Protein AF-A0A7C8YU61-F1 (afdb_monomer_lite)

Radius of gyration: 24.34 Å; chains: 1; bounding box: 58×65×72 Å

pLDDT: mean 81.64, std 19.08, range [27.52, 97.62]

Sequence (322 aa):
ATRSFTVGAAEGLLSYKTTHSLISSSSCRFLQPEIDAKLLSLLKERGFLPLSVALISSSDLRAEVGRAVEVFVDLTSSIGAVVISLMFCRTGLVFLLQHPDLSSTMINALRGTDDMNECIPLRYASVLISKGFFCRLLDVGINLEMHLRVVNAVDRLLTSTPQSEEFLWVLWELCSLSRSECGRQAVLALGLFPEAVKILIEALHSAKELEPVSLTCGTPLNLAIFHASAEIFELIVTDPTSSSLSAWIVHATDLHKALHSSSPGSNRKDAPTRLLEWIDAGVVYQKNGAIGLLRYAAVLASGGDAHITSTNTLVSESMDVV

Structure (mmCIF, N/CA/C/O backbone):
data_AF-A0A7C8YU61-F1
#
_entry.id   AF-A0A7C8YU61-F1
#
loop_
_atom_site.group_PDB
_atom_site.id
_atom_site.type_symbol
_atom_site.label_atom_id
_atom_site.label_alt_id
_atom_site.label_comp_id
_atom_site.label_asym_id
_atom_site.label_entity_id
_atom_site.label_seq_id
_atom_site.pdbx_PDB_ins_code
_atom_site.Cartn_x
_atom_site.Cartn_y
_atom_site.Cartn_z
_atom_site.occupancy
_atom_site.B_iso_or_equiv
_atom_site.auth_seq_id
_atom_site.auth_comp_id
_atom_site.auth_asym_id
_atom_site.auth_atom_id
_atom_site.pdbx_PDB_model_num
ATOM 1 N N . ALA A 1 1 ? -12.097 -45.050 -37.850 1.00 34.22 1 ALA A N 1
ATOM 2 C CA . ALA A 1 1 ? -11.517 -43.958 -38.651 1.00 34.22 1 ALA A CA 1
ATOM 3 C C . ALA A 1 1 ? -11.012 -42.885 -37.699 1.00 34.22 1 ALA A C 1
ATOM 5 O O . ALA A 1 1 ? -11.793 -42.223 -37.028 1.00 34.22 1 ALA A O 1
ATOM 6 N N . THR A 1 2 ? -9.696 -42.845 -37.567 1.00 33.50 2 THR A N 1
ATOM 7 C CA . THR A 1 2 ? -8.875 -41.976 -36.726 1.00 33.50 2 THR A CA 1
ATOM 8 C C . THR A 1 2 ? -9.116 -40.514 -37.101 1.00 33.50 2 THR A C 1
ATOM 10 O O . THR A 1 2 ? -8.775 -40.096 -38.204 1.00 33.50 2 THR A O 1
ATOM 13 N N . ARG A 1 3 ? -9.719 -39.729 -36.201 1.00 32.12 3 ARG A N 1
ATOM 14 C CA . ARG A 1 3 ? -9.707 -38.266 -36.313 1.00 32.12 3 ARG A CA 1
ATOM 15 C C . ARG A 1 3 ? -8.419 -37.769 -35.672 1.00 32.12 3 ARG A C 1
ATOM 17 O O . ARG A 1 3 ? -8.298 -37.712 -34.454 1.00 32.12 3 ARG A O 1
ATOM 24 N N . SER A 1 4 ? -7.457 -37.478 -36.535 1.00 32.66 4 SER A N 1
ATOM 25 C CA . SER A 1 4 ? -6.247 -36.718 -36.254 1.00 32.66 4 SER A CA 1
ATOM 26 C C . SER A 1 4 ? -6.590 -35.445 -35.478 1.00 32.66 4 SER A C 1
ATOM 28 O O . SER A 1 4 ? -7.210 -34.533 -36.028 1.00 32.66 4 SER A O 1
ATOM 30 N N . PHE A 1 5 ? -6.178 -35.384 -34.211 1.00 30.73 5 PHE A N 1
ATOM 31 C CA . PHE A 1 5 ? -6.027 -34.124 -33.494 1.00 30.73 5 PHE A CA 1
ATOM 32 C C . PHE A 1 5 ? -4.898 -33.364 -34.186 1.00 30.73 5 PHE A C 1
ATOM 34 O O . PHE A 1 5 ? -3.715 -33.611 -33.968 1.00 30.73 5 PHE A O 1
ATOM 41 N N . THR A 1 6 ? -5.279 -32.486 -35.105 1.00 31.22 6 THR A N 1
ATOM 42 C CA . THR A 1 6 ? -4.397 -31.458 -35.634 1.00 31.22 6 THR A CA 1
ATOM 43 C C . THR A 1 6 ? -3.898 -30.627 -34.460 1.00 31.22 6 THR A C 1
ATOM 45 O O . THR A 1 6 ? -4.694 -29.992 -33.767 1.00 31.22 6 THR A O 1
ATOM 48 N N . VAL A 1 7 ? -2.583 -30.661 -34.250 1.00 37.91 7 VAL A N 1
ATOM 49 C CA . VAL A 1 7 ? -1.803 -29.733 -33.428 1.00 37.91 7 VAL A CA 1
ATOM 50 C C . VAL A 1 7 ? -1.989 -28.328 -34.010 1.00 37.91 7 VAL A C 1
ATOM 52 O O . VAL A 1 7 ? -1.194 -27.842 -34.804 1.00 37.91 7 VAL A O 1
ATOM 55 N N . GLY A 1 8 ? -3.115 -27.702 -33.685 1.00 33.03 8 GLY A N 1
ATOM 56 C CA . GLY A 1 8 ? -3.284 -26.259 -33.733 1.00 33.03 8 GLY A CA 1
ATOM 57 C C . GLY A 1 8 ? -2.928 -25.757 -32.346 1.00 33.03 8 GLY A C 1
ATOM 58 O O . GLY A 1 8 ? -3.589 -26.139 -31.384 1.00 33.03 8 GLY A O 1
ATOM 59 N N . ALA A 1 9 ? -1.841 -24.995 -32.242 1.00 41.62 9 ALA A N 1
ATOM 60 C CA . ALA A 1 9 ? -1.317 -24.457 -30.997 1.00 41.62 9 ALA A CA 1
ATOM 61 C C . ALA A 1 9 ? -2.440 -23.830 -30.158 1.00 41.62 9 ALA A C 1
ATOM 63 O O . ALA A 1 9 ? -2.925 -22.740 -30.456 1.00 41.62 9 ALA A O 1
ATOM 64 N N . ALA A 1 10 ? -2.850 -24.528 -29.098 1.00 43.59 10 ALA A N 1
ATOM 65 C CA . ALA A 1 10 ? -3.501 -23.877 -27.983 1.00 43.59 10 ALA A CA 1
ATOM 66 C C . ALA A 1 10 ? -2.493 -22.842 -27.483 1.00 43.59 10 ALA A C 1
ATOM 68 O O . ALA A 1 10 ? -1.444 -23.224 -26.961 1.00 43.59 10 ALA A O 1
ATOM 69 N N . GLU A 1 11 ? -2.764 -21.552 -27.687 1.00 51.38 11 GLU A N 1
ATOM 70 C CA . GLU A 1 11 ? -2.147 -20.508 -26.874 1.00 51.38 11 GLU A CA 1
ATOM 71 C C . GLU A 1 11 ? -2.295 -20.968 -25.418 1.00 51.38 11 GLU A C 1
ATOM 73 O O . GLU A 1 11 ? -3.402 -21.091 -24.891 1.00 51.38 11 GLU A O 1
ATOM 78 N N . GLY A 1 12 ? -1.178 -21.426 -24.850 1.00 63.97 12 GLY A N 1
ATOM 79 C CA . GLY A 1 12 ? -1.206 -22.407 -23.776 1.00 63.97 12 GLY A CA 1
ATOM 80 C C . GLY A 1 12 ? -1.912 -21.873 -22.538 1.00 63.97 12 GLY A C 1
ATOM 81 O O . GLY A 1 12 ? -1.761 -20.705 -22.173 1.00 63.97 12 GLY A O 1
ATOM 82 N N . LEU A 1 13 ? -2.615 -22.758 -21.832 1.00 69.94 13 LEU A N 1
ATOM 83 C CA . LEU A 1 13 ? -3.220 -22.501 -20.518 1.00 69.94 13 LEU A CA 1
ATOM 84 C C . LEU A 1 13 ? -2.227 -21.874 -19.509 1.00 69.94 13 LEU A C 1
ATOM 86 O O . LEU A 1 13 ? -2.633 -21.218 -18.557 1.00 69.94 13 LEU A O 1
ATOM 90 N N . LEU A 1 14 ? -0.924 -22.054 -19.749 1.00 80.12 14 LEU A N 1
ATOM 91 C CA . LEU A 1 14 ? 0.197 -21.587 -18.932 1.00 80.12 14 LEU A CA 1
ATOM 92 C C . LEU A 1 14 ? 0.962 -20.391 -19.538 1.00 80.12 14 LEU A C 1
ATOM 94 O O . LEU A 1 14 ? 2.055 -20.065 -19.072 1.00 80.12 14 LEU A O 1
ATOM 98 N N . SER A 1 15 ? 0.426 -19.755 -20.584 1.00 85.06 15 SER A N 1
ATOM 99 C CA . SER A 1 15 ? 1.000 -18.536 -21.166 1.00 85.06 15 SER A CA 1
ATOM 100 C C . SER A 1 15 ? 0.814 -17.334 -20.238 1.00 85.06 15 SER A C 1
ATOM 102 O O . SER A 1 15 ? -0.172 -17.268 -19.503 1.00 85.06 15 SER A O 1
ATOM 104 N N . TYR A 1 16 ? 1.719 -16.349 -20.321 1.00 85.94 16 TYR A N 1
ATOM 105 C CA . TYR A 1 16 ? 1.636 -15.106 -19.544 1.00 85.94 16 TYR A CA 1
ATOM 106 C C . TYR A 1 16 ? 0.262 -14.440 -19.659 1.00 85.94 16 TYR A C 1
ATOM 108 O O . TYR A 1 16 ? -0.348 -14.118 -18.646 1.00 85.94 16 TYR A O 1
ATOM 116 N N . LYS A 1 17 ? -0.259 -14.290 -20.883 1.00 85.31 17 LYS A N 1
ATOM 117 C CA . LYS A 1 17 ? -1.543 -13.627 -21.151 1.00 85.31 17 LYS A CA 1
ATOM 118 C C . LYS A 1 17 ? -2.703 -14.307 -20.416 1.00 85.31 17 LYS A C 1
ATOM 120 O O . LYS A 1 17 ? -3.542 -13.620 -19.837 1.00 85.31 17 LYS A O 1
ATOM 125 N N . THR A 1 18 ? -2.718 -15.640 -20.393 1.00 84.19 18 THR A N 1
ATOM 126 C CA . THR A 1 18 ? -3.731 -16.423 -19.674 1.00 84.19 18 THR A CA 1
ATOM 127 C C . THR A 1 18 ? -3.537 -16.306 -18.164 1.00 84.19 18 THR A C 1
ATOM 129 O O . THR A 1 18 ? -4.466 -15.942 -17.444 1.00 84.19 18 THR A O 1
ATOM 132 N N . THR A 1 19 ? -2.325 -16.553 -17.665 1.00 84.44 19 THR A N 1
ATOM 133 C CA . THR A 1 19 ? -2.064 -16.638 -16.222 1.00 84.44 19 THR A CA 1
ATOM 134 C C . THR A 1 19 ? -2.021 -15.280 -15.517 1.00 84.44 19 THR A C 1
ATOM 136 O O . THR A 1 19 ? -2.370 -15.204 -14.345 1.00 84.44 19 THR A O 1
ATOM 139 N N . HIS A 1 20 ? -1.683 -14.195 -16.217 1.00 81.88 20 HIS A N 1
ATOM 140 C CA . HIS A 1 20 ? -1.704 -12.834 -15.672 1.00 81.88 20 HIS A CA 1
ATOM 141 C C . HIS A 1 20 ? -3.114 -12.428 -15.227 1.00 81.88 20 HIS A C 1
ATOM 143 O O . HIS A 1 20 ? -3.296 -11.893 -14.136 1.00 81.88 20 HIS A O 1
ATOM 149 N N . SER A 1 21 ? -4.134 -12.760 -16.028 1.00 79.44 21 SER A N 1
ATOM 150 C CA . SER A 1 21 ? -5.533 -12.501 -15.661 1.00 79.44 21 SER A CA 1
ATOM 151 C C . SER A 1 21 ? -5.949 -13.218 -14.368 1.00 79.44 21 SER A C 1
ATOM 153 O O . SER A 1 21 ? -6.759 -12.687 -13.609 1.00 79.44 21 SER A O 1
ATOM 155 N N . LEU A 1 22 ? -5.336 -14.375 -14.076 1.00 79.25 22 LEU A N 1
ATOM 156 C CA . LEU A 1 22 ? -5.581 -15.150 -12.860 1.00 79.25 22 LEU A CA 1
ATOM 157 C C . LEU A 1 22 ? -4.922 -14.528 -11.621 1.00 79.25 22 LEU A C 1
ATOM 159 O O . LEU A 1 22 ? -5.479 -14.609 -10.527 1.00 79.25 22 LEU A O 1
ATOM 163 N N . ILE A 1 23 ? -3.776 -13.852 -11.774 1.00 76.94 23 ILE A N 1
ATOM 164 C CA . ILE A 1 23 ? -3.158 -13.063 -10.690 1.00 76.94 23 ILE A CA 1
ATOM 165 C C . ILE A 1 23 ? -4.160 -12.001 -10.229 1.00 76.94 23 ILE A C 1
ATOM 167 O O . ILE A 1 23 ? -4.490 -11.911 -9.046 1.00 76.94 23 ILE A O 1
ATOM 171 N N . SER A 1 24 ? -4.738 -11.283 -11.194 1.00 66.94 24 SER A N 1
ATOM 172 C CA . SER A 1 24 ? -5.804 -10.304 -10.985 1.00 66.94 24 SER A CA 1
ATOM 173 C C . SER A 1 24 ? -7.179 -10.919 -10.709 1.00 66.94 24 SER A C 1
ATOM 175 O O . SER A 1 24 ? -8.143 -10.160 -10.644 1.00 66.94 24 SER A O 1
ATOM 177 N N . SER A 1 25 ? -7.313 -12.243 -10.553 1.00 66.44 25 SER A N 1
ATOM 178 C CA . SER A 1 25 ? -8.547 -12.942 -10.149 1.00 66.44 25 SER A CA 1
ATOM 179 C C . SER A 1 25 ? -8.401 -13.707 -8.821 1.00 66.44 25 SER A C 1
ATOM 181 O O . SER A 1 25 ? -9.391 -14.227 -8.314 1.00 66.44 25 SER A O 1
ATOM 183 N N . SER A 1 26 ? -7.197 -13.760 -8.239 1.00 64.69 26 SER A N 1
ATOM 184 C CA . SER A 1 26 ? -6.875 -14.564 -7.053 1.00 64.69 26 SER A CA 1
ATOM 185 C C . SER A 1 26 ? -7.669 -14.157 -5.806 1.00 64.69 26 SER A C 1
ATOM 187 O O . SER A 1 26 ? -7.911 -12.969 -5.569 1.00 64.69 26 SER A O 1
ATOM 189 N N . SER A 1 27 ? -8.031 -15.158 -4.993 1.00 55.09 27 SER A N 1
ATOM 190 C CA . SER A 1 27 ? -8.628 -15.008 -3.659 1.00 55.09 27 SER A CA 1
ATOM 191 C C . SER A 1 27 ? -7.612 -14.586 -2.594 1.00 55.09 27 SER A C 1
ATOM 193 O O . SER A 1 27 ? -8.001 -14.109 -1.534 1.00 55.09 27 SER A O 1
ATOM 195 N N . CYS A 1 28 ? -6.309 -14.716 -2.868 1.00 52.75 28 CYS A N 1
ATOM 196 C CA . CYS A 1 28 ? -5.226 -14.233 -2.005 1.00 52.75 28 CYS A CA 1
ATOM 197 C C . CYS A 1 28 ? -4.929 -12.749 -2.269 1.00 52.75 28 CYS A C 1
ATOM 199 O O . CYS A 1 28 ? -3.772 -12.349 -2.443 1.00 52.75 28 CYS A O 1
ATOM 201 N N . ARG A 1 29 ? -5.982 -11.935 -2.376 1.00 58.12 29 ARG A N 1
ATOM 202 C CA . ARG A 1 29 ? -5.870 -10.485 -2.482 1.00 58.12 29 ARG A CA 1
ATOM 203 C C . ARG A 1 29 ? -6.091 -9.870 -1.118 1.00 58.12 29 ARG A C 1
ATOM 205 O O . ARG A 1 29 ? -7.163 -9.996 -0.542 1.00 58.12 29 ARG A O 1
ATOM 212 N N . PHE A 1 30 ? -5.061 -9.192 -0.630 1.00 56.22 30 PHE A N 1
ATOM 213 C CA . PHE A 1 30 ? -5.220 -8.278 0.493 1.00 56.22 30 PHE A CA 1
ATOM 214 C C . PHE A 1 30 ? -5.810 -6.944 0.035 1.00 56.22 30 PHE A C 1
ATOM 216 O O . PHE A 1 30 ? -6.494 -6.295 0.810 1.00 56.22 30 PHE A O 1
ATOM 223 N N . LEU A 1 31 ? -5.609 -6.562 -1.231 1.00 59.81 31 LEU A N 1
ATOM 224 C CA . LEU A 1 31 ? -6.270 -5.391 -1.797 1.00 59.81 31 LEU A CA 1
ATOM 225 C C . LEU A 1 31 ? -7.739 -5.689 -2.104 1.00 59.81 31 LEU A C 1
ATOM 227 O O . LEU A 1 31 ? -8.049 -6.613 -2.863 1.00 59.81 31 LEU A O 1
ATOM 231 N N . GLN A 1 32 ? -8.630 -4.881 -1.538 1.00 61.34 32 GLN A N 1
ATOM 232 C CA . GLN A 1 32 ? -10.041 -4.894 -1.905 1.00 61.34 32 GLN A CA 1
ATOM 233 C C . GLN A 1 32 ? -10.234 -4.186 -3.258 1.00 61.34 32 GLN A C 1
ATOM 235 O O . GLN A 1 32 ? -9.469 -3.272 -3.585 1.00 61.34 32 GLN A O 1
ATOM 240 N N . PRO A 1 33 ? -11.248 -4.578 -4.058 1.00 66.50 33 PRO A N 1
ATOM 241 C CA . PRO A 1 33 ? -11.734 -3.744 -5.155 1.00 66.50 33 PRO A CA 1
ATOM 242 C C . PRO A 1 33 ? -11.972 -2.315 -4.657 1.00 66.50 33 PRO A C 1
ATOM 244 O O . PRO A 1 33 ? -12.299 -2.130 -3.484 1.00 66.50 33 PRO A O 1
ATOM 247 N N . GLU A 1 34 ? -11.808 -1.319 -5.532 1.00 81.62 34 GLU A N 1
ATOM 248 C CA . GLU A 1 34 ? -12.080 0.076 -5.178 1.00 81.62 34 GLU A CA 1
ATOM 249 C C . GLU A 1 34 ? -13.420 0.196 -4.446 1.00 81.62 34 GLU A C 1
ATOM 251 O O . GLU A 1 34 ? -14.443 -0.324 -4.898 1.00 81.62 34 GLU A O 1
ATOM 256 N N . ILE A 1 35 ? -13.406 0.866 -3.293 1.00 85.31 35 ILE A N 1
ATOM 257 C CA . ILE A 1 35 ? -14.633 1.137 -2.553 1.00 85.31 35 ILE A CA 1
ATOM 258 C C . ILE A 1 35 ? -15.491 2.075 -3.397 1.00 85.31 35 ILE A C 1
ATOM 260 O O . ILE A 1 35 ? -15.007 3.102 -3.880 1.00 85.31 35 ILE A O 1
ATOM 264 N N . ASP A 1 36 ? -16.764 1.707 -3.549 1.00 88.56 36 ASP A N 1
ATOM 265 C CA . ASP A 1 36 ? -17.755 2.469 -4.299 1.00 88.56 36 ASP A CA 1
ATOM 266 C C . ASP A 1 36 ? -17.810 3.930 -3.820 1.00 88.56 36 ASP A C 1
ATOM 268 O O . ASP A 1 36 ? -17.906 4.222 -2.624 1.00 88.56 36 ASP A O 1
ATOM 272 N N . ALA A 1 37 ? -17.769 4.865 -4.770 1.00 89.88 37 ALA A N 1
ATOM 273 C CA . ALA A 1 37 ? -17.726 6.292 -4.470 1.00 89.88 37 ALA A CA 1
ATOM 274 C C . ALA A 1 37 ? -18.964 6.783 -3.695 1.00 89.88 37 ALA A C 1
ATOM 276 O O . ALA A 1 37 ? -18.841 7.702 -2.884 1.00 89.88 37 ALA A O 1
ATOM 277 N N . LYS A 1 38 ? -20.142 6.168 -3.891 1.00 91.94 38 LYS A N 1
ATOM 278 C CA . LYS A 1 38 ? -21.351 6.492 -3.118 1.00 91.94 38 LYS A CA 1
ATOM 279 C C . LYS A 1 38 ? -21.246 5.973 -1.691 1.00 91.94 38 LYS A C 1
ATOM 281 O O . LYS A 1 38 ? -21.752 6.612 -0.776 1.00 91.94 38 LYS A O 1
ATOM 286 N N . LEU A 1 39 ? -20.585 4.837 -1.466 1.00 92.94 39 LEU A N 1
ATOM 287 C CA . LEU A 1 39 ? -20.320 4.374 -0.104 1.00 92.94 39 LEU A CA 1
ATOM 288 C C . LEU A 1 39 ? -19.384 5.345 0.628 1.00 92.94 39 LEU A C 1
ATOM 290 O O . LEU A 1 39 ? -19.675 5.730 1.757 1.00 92.94 39 LEU A O 1
ATOM 294 N N . LEU A 1 40 ? -18.313 5.808 -0.023 1.00 94.38 40 LEU A N 1
ATOM 295 C CA . LEU A 1 40 ? -17.420 6.821 0.553 1.00 94.38 40 LEU A CA 1
ATOM 296 C C . LEU A 1 40 ? -18.148 8.150 0.811 1.00 94.38 40 LEU A C 1
ATOM 298 O O . LEU A 1 40 ? -17.961 8.758 1.868 1.00 94.38 40 LEU A O 1
ATOM 302 N N . SER A 1 41 ? -19.027 8.584 -0.102 1.00 93.38 41 SER A N 1
ATOM 303 C CA . SER A 1 41 ? -19.841 9.786 0.115 1.00 93.38 41 SER A CA 1
ATOM 304 C C . SER A 1 41 ? -20.806 9.611 1.288 1.00 93.38 41 SER A C 1
ATOM 306 O O . SER A 1 41 ? -20.927 10.517 2.105 1.00 93.38 41 SER A O 1
ATOM 308 N N . LEU A 1 42 ? -21.422 8.435 1.445 1.00 95.19 42 LEU A N 1
ATOM 309 C CA . LEU A 1 42 ? -22.270 8.121 2.596 1.00 95.19 42 LEU A CA 1
ATOM 310 C C . LEU A 1 42 ? -21.483 8.135 3.911 1.00 95.19 42 LEU A C 1
ATOM 312 O O . LEU A 1 42 ? -21.959 8.708 4.889 1.00 95.19 42 LEU A O 1
ATOM 316 N N . LEU A 1 43 ? -20.278 7.554 3.948 1.00 94.12 43 LEU A N 1
ATOM 317 C CA . LEU A 1 43 ? -19.414 7.602 5.135 1.00 94.12 43 LEU A CA 1
ATOM 318 C C . LEU A 1 43 ? -19.080 9.048 5.523 1.00 94.12 43 LEU A C 1
ATOM 320 O O . LEU A 1 43 ? -19.089 9.388 6.709 1.00 94.12 43 LEU A O 1
ATOM 324 N N . LYS A 1 44 ? -18.841 9.909 4.529 1.00 94.31 44 LYS A N 1
ATOM 325 C CA . LYS A 1 44 ? -18.621 11.344 4.729 1.00 94.31 44 LYS A CA 1
ATOM 326 C C . LYS A 1 44 ? -19.863 12.051 5.267 1.00 94.31 44 LYS A C 1
ATOM 328 O O . LYS A 1 44 ? -19.795 12.691 6.310 1.00 94.31 44 LYS A O 1
ATOM 333 N N . GLU A 1 45 ? -20.991 11.929 4.571 1.00 94.94 45 GLU A N 1
ATOM 334 C CA . GLU A 1 45 ? -22.253 12.611 4.892 1.00 94.94 45 GLU A CA 1
ATOM 335 C C . GLU A 1 45 ? -22.797 12.215 6.264 1.00 94.94 45 GLU A C 1
ATOM 337 O O . GLU A 1 45 ? -23.349 13.044 6.984 1.00 94.94 45 GLU A O 1
ATOM 342 N N . ARG A 1 46 ? -22.624 10.947 6.648 1.00 95.31 46 ARG A N 1
ATOM 343 C CA . ARG A 1 46 ? -23.050 10.431 7.953 1.00 95.31 46 ARG A CA 1
ATOM 344 C C . ARG A 1 46 ? -22.043 10.695 9.069 1.00 95.31 46 ARG A C 1
ATOM 346 O O . ARG A 1 46 ? -22.300 10.300 10.201 1.00 95.31 46 ARG A O 1
ATOM 353 N N . GLY A 1 47 ? -20.922 11.354 8.775 1.00 94.38 47 GLY A N 1
ATOM 354 C CA . GLY A 1 47 ? -19.917 11.701 9.773 1.00 94.38 47 GLY A CA 1
ATOM 355 C C . GLY A 1 47 ? -19.259 10.476 10.408 1.00 94.38 47 GLY A C 1
ATOM 356 O O . GLY A 1 47 ? -19.002 10.483 11.608 1.00 94.38 47 GLY A O 1
ATOM 357 N N . PHE A 1 48 ? -18.975 9.426 9.627 1.00 95.44 48 PHE A N 1
ATOM 358 C CA . PHE A 1 48 ? -18.390 8.186 10.149 1.00 95.44 48 PHE A CA 1
ATOM 359 C C . PHE A 1 48 ? -17.087 8.433 10.924 1.00 95.44 48 PHE A C 1
ATOM 361 O O . PHE A 1 48 ? -16.946 7.943 12.042 1.00 95.44 48 PHE A O 1
ATOM 368 N N . LEU A 1 49 ? -16.155 9.215 10.362 1.00 95.00 49 LEU A N 1
ATOM 369 C CA . LEU A 1 49 ? -14.873 9.527 11.007 1.00 95.00 49 LEU A CA 1
ATOM 370 C C . LEU A 1 49 ? -15.049 10.281 12.342 1.00 95.00 49 LEU A C 1
ATOM 372 O O . LEU A 1 49 ? -14.568 9.771 13.354 1.00 95.00 49 LEU A O 1
ATOM 376 N N . PRO A 1 50 ? -15.750 11.436 12.408 1.00 95.69 50 PRO A N 1
ATOM 377 C CA . PRO A 1 50 ? -15.934 12.142 13.677 1.00 95.69 50 PRO A CA 1
ATOM 378 C C . PRO A 1 50 ? -16.749 11.342 14.704 1.00 95.69 50 PRO A C 1
ATOM 380 O O . PRO A 1 50 ? -16.431 11.388 15.890 1.00 95.69 50 PRO A O 1
ATOM 383 N N . LEU A 1 51 ? -17.751 10.562 14.277 1.00 95.62 51 LEU A N 1
ATOM 384 C CA . LEU A 1 51 ? -18.505 9.689 15.182 1.00 95.62 51 LEU A CA 1
ATOM 385 C C . LEU A 1 51 ? -17.615 8.586 15.768 1.00 95.62 51 LEU A C 1
ATOM 387 O O . LEU A 1 51 ? -17.642 8.342 16.971 1.00 95.62 51 LEU A O 1
ATOM 391 N N . SER A 1 52 ? -16.798 7.951 14.930 1.00 95.50 52 SER A N 1
ATOM 392 C CA . SER A 1 52 ? -15.852 6.917 15.355 1.00 95.50 52 SER A CA 1
ATOM 393 C C . SER A 1 52 ? -14.844 7.458 16.365 1.00 95.50 52 SER A C 1
ATOM 395 O O . SER A 1 52 ? -14.615 6.832 17.396 1.00 95.50 52 SER A O 1
ATOM 397 N N . VAL A 1 53 ? -14.297 8.650 16.108 1.00 95.19 53 VAL A N 1
ATOM 398 C CA . VAL A 1 53 ? -13.410 9.357 17.041 1.00 95.19 53 VAL A CA 1
ATOM 399 C C . VAL A 1 53 ? -14.099 9.578 18.384 1.00 95.19 53 VAL A C 1
ATOM 401 O O . VAL A 1 53 ? -13.522 9.244 19.417 1.00 95.19 53 VAL A O 1
ATOM 404 N N . ALA A 1 54 ? -15.324 10.112 18.382 1.00 94.19 54 ALA A N 1
ATOM 405 C CA . ALA A 1 54 ? -16.069 10.399 19.605 1.00 94.19 54 ALA A CA 1
ATOM 406 C C . ALA A 1 54 ? -16.337 9.129 20.428 1.00 94.19 54 ALA A C 1
ATOM 408 O O . ALA A 1 54 ? -16.158 9.133 21.644 1.00 94.19 54 ALA A O 1
ATOM 409 N N . LEU A 1 55 ? -16.704 8.033 19.759 1.00 92.50 55 LEU A N 1
ATOM 410 C CA . LEU A 1 55 ? -16.940 6.737 20.394 1.00 92.50 55 LEU A CA 1
ATOM 411 C C . LEU A 1 55 ? -15.655 6.160 20.988 1.00 92.50 55 LEU A C 1
ATOM 413 O O . LEU A 1 55 ? -15.629 5.825 22.167 1.00 92.50 55 LEU A O 1
ATOM 417 N N . ILE A 1 56 ? -14.574 6.094 20.203 1.00 92.12 56 ILE A N 1
ATOM 418 C CA . ILE A 1 56 ? -13.286 5.556 20.661 1.00 92.12 56 ILE A CA 1
ATOM 419 C C . ILE A 1 56 ? -12.738 6.376 21.833 1.00 92.12 56 ILE A C 1
ATOM 421 O O . ILE A 1 56 ? -12.178 5.805 22.769 1.00 92.12 56 ILE A O 1
ATOM 425 N N . SER A 1 57 ? -12.899 7.699 21.796 1.00 90.81 57 SER A N 1
ATOM 426 C CA . SER A 1 57 ? -12.341 8.626 22.791 1.00 90.81 57 SER A CA 1
ATOM 427 C C . SER A 1 57 ? -13.189 8.755 24.060 1.00 90.81 57 SER A C 1
ATOM 429 O O . SER A 1 57 ? -12.761 9.418 25.002 1.00 90.81 57 SER A O 1
ATOM 431 N N . SER A 1 58 ? -14.379 8.151 24.109 1.00 89.06 58 SER A N 1
ATOM 432 C CA . SER A 1 58 ? -15.270 8.249 25.266 1.00 89.06 58 SER A CA 1
ATOM 433 C C . SER A 1 58 ? -14.677 7.535 26.485 1.00 89.06 58 SER A C 1
ATOM 435 O O . SER A 1 58 ? -14.505 6.316 26.485 1.00 89.06 58 SER A O 1
ATOM 437 N N . SER A 1 59 ? -14.380 8.294 27.542 1.00 84.06 59 SER A N 1
ATOM 438 C CA . SER A 1 59 ? -13.932 7.750 28.830 1.00 84.06 59 SER A CA 1
ATOM 439 C C . SER A 1 59 ? -15.027 6.960 29.537 1.00 84.06 59 SER A C 1
ATOM 441 O O . SER A 1 59 ? -14.733 5.945 30.160 1.00 84.06 59 SER A O 1
ATOM 443 N N . ASP A 1 60 ? -16.278 7.401 29.403 1.00 82.62 60 ASP A N 1
ATOM 444 C CA . ASP A 1 60 ? -17.421 6.798 30.089 1.00 82.62 60 ASP A CA 1
ATOM 445 C C . ASP A 1 60 ? -17.665 5.381 29.565 1.00 82.62 60 ASP A C 1
ATOM 447 O O . ASP A 1 60 ? -17.728 4.437 30.345 1.00 82.62 60 ASP A O 1
ATOM 451 N N . LEU A 1 61 ? -17.658 5.201 28.237 1.00 77.31 61 LEU A N 1
ATOM 452 C CA . LEU A 1 61 ? -17.798 3.881 27.609 1.00 77.31 61 LEU A CA 1
ATOM 453 C C . LEU A 1 61 ? -16.638 2.931 27.942 1.00 77.31 61 LEU A C 1
ATOM 455 O O . LEU A 1 61 ? -16.837 1.720 28.003 1.00 77.31 61 LEU A O 1
ATOM 459 N N . ARG A 1 62 ? -15.433 3.467 28.179 1.00 75.75 62 ARG A N 1
ATOM 460 C CA . ARG A 1 62 ? -14.262 2.682 28.605 1.00 75.75 62 ARG A CA 1
ATOM 461 C C . ARG A 1 62 ? -14.325 2.262 30.080 1.00 75.75 62 ARG A C 1
ATOM 463 O O . ARG A 1 62 ? -13.640 1.311 30.446 1.00 75.75 62 ARG A O 1
ATOM 470 N N . ALA A 1 63 ? -15.089 2.972 30.912 1.00 78.62 63 ALA A N 1
ATOM 471 C CA . ALA A 1 63 ? -15.204 2.732 32.353 1.00 78.62 63 ALA A CA 1
ATOM 472 C C . ALA A 1 63 ? -16.373 1.806 32.736 1.00 78.62 63 ALA A C 1
ATOM 474 O O . ALA A 1 63 ? -16.471 1.383 33.889 1.00 78.62 63 ALA A O 1
ATOM 475 N N . GLU A 1 64 ? -17.253 1.498 31.783 1.00 81.12 64 GLU A N 1
ATOM 476 C CA . GLU A 1 64 ? -18.368 0.572 31.968 1.00 81.12 64 GLU A CA 1
ATOM 477 C C . GLU A 1 64 ? -17.904 -0.849 32.332 1.00 81.12 64 GLU A C 1
ATOM 479 O O . GLU A 1 64 ? -16.744 -1.219 32.151 1.00 81.12 64 GLU A O 1
ATOM 484 N N . VAL A 1 65 ? -18.817 -1.674 32.860 1.00 82.00 65 VAL A N 1
ATOM 485 C CA . VAL A 1 65 ? -18.529 -3.063 33.268 1.00 82.00 65 VAL A CA 1
ATOM 486 C C . VAL A 1 65 ? -19.613 -4.016 32.754 1.00 82.00 65 VAL A C 1
ATOM 488 O O . VAL A 1 65 ? -20.780 -3.659 32.601 1.00 82.00 65 VAL A O 1
ATOM 491 N N . GLY A 1 66 ? -19.239 -5.270 32.489 1.00 84.50 66 GLY A N 1
ATOM 492 C CA . GLY A 1 66 ? -20.162 -6.308 32.027 1.00 84.50 66 GLY A CA 1
ATOM 493 C C . GLY A 1 66 ? -20.518 -6.145 30.549 1.00 84.50 66 GLY A C 1
ATOM 494 O O . GLY A 1 66 ? -19.655 -5.842 29.730 1.00 84.50 66 GLY A O 1
ATOM 495 N N . ARG A 1 67 ? -21.794 -6.335 30.192 1.00 83.94 67 ARG A N 1
ATOM 496 C CA . ARG A 1 67 ? -22.241 -6.359 28.783 1.00 83.94 67 ARG A CA 1
ATOM 497 C C . ARG A 1 67 ? -21.981 -5.065 28.008 1.00 83.94 67 ARG A C 1
ATOM 499 O O . ARG A 1 67 ? -21.864 -5.105 26.790 1.00 83.94 67 ARG A O 1
ATOM 506 N N . ALA A 1 68 ? -21.904 -3.923 28.686 1.00 84.44 68 ALA A N 1
ATOM 507 C CA . ALA A 1 68 ? -21.609 -2.649 28.035 1.00 84.44 68 ALA A CA 1
ATOM 508 C C . ALA A 1 68 ? -20.180 -2.608 27.459 1.00 84.44 68 ALA A C 1
ATOM 510 O O . ALA A 1 68 ? -19.979 -2.079 26.367 1.00 84.44 68 ALA A O 1
ATOM 511 N N . VAL A 1 69 ? -19.212 -3.245 28.131 1.00 86.69 69 VAL A N 1
ATOM 512 C CA . VAL A 1 69 ? -17.825 -3.357 27.646 1.00 86.69 69 VAL A CA 1
ATOM 513 C C . VAL A 1 69 ? -17.743 -4.252 26.420 1.00 86.69 69 VAL A C 1
ATOM 515 O O . VAL A 1 69 ? -17.052 -3.907 25.470 1.00 86.69 69 VAL A O 1
ATOM 518 N N . GLU A 1 70 ? -18.467 -5.373 26.411 1.00 86.25 70 GLU A N 1
ATOM 519 C CA . GLU A 1 70 ? -18.510 -6.286 25.259 1.00 86.25 70 GLU A CA 1
ATOM 520 C C . GLU A 1 70 ? -19.012 -5.555 24.006 1.00 86.25 70 GLU A C 1
ATOM 522 O O . GLU A 1 70 ? -18.342 -5.558 22.977 1.00 86.25 70 GLU A O 1
ATOM 527 N N . VAL A 1 71 ? -20.123 -4.816 24.125 1.00 88.06 71 VAL A N 1
ATOM 528 C CA . VAL A 1 71 ? -20.670 -4.002 23.025 1.00 88.06 71 VAL A CA 1
ATOM 529 C C . VAL A 1 71 ? -19.684 -2.919 22.576 1.00 88.06 71 VAL A C 1
ATOM 531 O O . VAL A 1 71 ? -19.552 -2.661 21.380 1.00 88.06 71 VAL A O 1
ATOM 534 N N . PHE A 1 72 ? -18.973 -2.282 23.510 1.00 88.12 72 PHE A N 1
ATOM 535 C CA . PHE A 1 72 ? -17.955 -1.284 23.182 1.00 88.12 72 PHE A CA 1
ATOM 536 C C . PHE A 1 72 ? -16.756 -1.893 22.436 1.00 88.12 72 PHE A C 1
ATOM 538 O O . PHE A 1 72 ? -16.272 -1.318 21.457 1.00 88.12 72 PHE A O 1
ATOM 545 N N . VAL A 1 73 ? -16.293 -3.073 22.850 1.00 88.25 73 VAL A N 1
ATOM 546 C CA . VAL A 1 73 ? -15.219 -3.813 22.172 1.00 88.25 73 VAL A CA 1
ATOM 547 C C . VAL A 1 73 ? -15.655 -4.234 20.765 1.00 88.25 73 VAL A C 1
ATOM 549 O O . VAL A 1 73 ? -14.904 -4.032 19.813 1.00 88.25 73 VAL A O 1
ATOM 552 N N . ASP A 1 74 ? -16.883 -4.721 20.595 1.00 89.38 74 ASP A N 1
ATOM 553 C CA . ASP A 1 74 ? -17.426 -5.078 19.278 1.00 89.38 74 ASP A CA 1
ATOM 554 C C . ASP A 1 74 ? -17.539 -3.859 18.352 1.00 89.38 74 ASP A C 1
ATOM 556 O O . ASP A 1 74 ? -17.178 -3.914 17.170 1.00 89.38 74 ASP A O 1
ATOM 560 N N . LEU A 1 75 ? -17.999 -2.728 18.891 1.00 91.06 75 LEU A N 1
ATOM 561 C CA . LEU A 1 75 ? -18.115 -1.467 18.163 1.00 91.06 75 LEU A CA 1
ATOM 562 C C . LEU A 1 75 ? -16.746 -0.952 17.714 1.00 91.06 75 LEU A C 1
ATOM 564 O O . LEU A 1 75 ? -16.562 -0.599 16.550 1.00 91.06 75 LEU A O 1
ATOM 568 N N . THR A 1 76 ? -15.774 -0.926 18.621 1.00 90.94 76 THR A N 1
ATOM 569 C CA . THR A 1 76 ? -14.413 -0.463 18.326 1.00 90.94 76 THR A CA 1
ATOM 570 C C . THR A 1 76 ? -13.684 -1.401 17.364 1.00 90.94 76 THR A C 1
ATOM 572 O O . THR A 1 76 ? -13.020 -0.920 16.446 1.00 90.94 76 THR A O 1
ATOM 575 N N . SER A 1 77 ? -13.878 -2.717 17.488 1.00 91.31 77 SER A N 1
ATOM 576 C CA . SER A 1 77 ? -13.399 -3.713 16.521 1.00 91.31 77 SER A CA 1
ATOM 577 C C . SER A 1 77 ? -14.007 -3.489 15.132 1.00 91.31 77 SER A C 1
ATOM 579 O O . SER A 1 77 ? -13.289 -3.478 14.132 1.00 91.31 77 SER A O 1
ATOM 581 N N . SER A 1 78 ? -15.311 -3.200 15.061 1.00 93.44 78 SER A N 1
ATOM 582 C CA . SER A 1 78 ? -16.008 -2.883 13.806 1.00 93.44 78 SER A CA 1
ATOM 583 C C . SER A 1 78 ? -15.489 -1.595 13.163 1.00 93.44 78 SER A C 1
ATOM 585 O O . SER A 1 78 ? -15.258 -1.555 11.955 1.00 93.44 78 SER A O 1
ATOM 587 N N . ILE A 1 79 ? -15.248 -0.548 13.960 1.00 94.75 79 ILE A N 1
ATOM 588 C CA . ILE A 1 79 ? -14.611 0.687 13.482 1.00 94.75 79 ILE A CA 1
ATOM 589 C C . ILE A 1 79 ? -13.213 0.374 12.937 1.00 94.75 79 ILE A C 1
ATOM 591 O O . ILE A 1 79 ? -12.890 0.773 11.817 1.00 94.75 79 ILE A O 1
ATOM 595 N N . GLY A 1 80 ? -12.408 -0.386 13.685 1.00 94.00 80 GLY A N 1
ATOM 596 C CA . GLY A 1 80 ? -11.086 -0.834 13.253 1.00 94.00 80 GLY A CA 1
ATOM 597 C C . GLY A 1 80 ? -11.134 -1.594 11.926 1.00 94.00 80 GLY A C 1
ATOM 598 O O . GLY A 1 80 ? -10.349 -1.303 11.027 1.00 94.00 80 GLY A O 1
ATOM 599 N N . ALA A 1 81 ? -12.105 -2.494 11.751 1.00 93.69 81 ALA A N 1
ATOM 600 C CA . ALA A 1 81 ? -12.318 -3.245 10.516 1.00 93.69 81 ALA A CA 1
ATOM 601 C C . ALA A 1 81 ? -12.591 -2.333 9.308 1.00 93.69 81 ALA A C 1
ATOM 603 O O . ALA A 1 81 ? -12.039 -2.547 8.225 1.00 93.69 81 ALA A O 1
ATOM 604 N N . VAL A 1 82 ? -13.424 -1.302 9.488 1.00 94.06 82 VAL A N 1
ATOM 605 C CA . VAL A 1 82 ? -13.733 -0.325 8.434 1.00 94.06 82 VAL A CA 1
ATOM 606 C C . VAL A 1 82 ? -12.493 0.496 8.085 1.00 94.06 82 VAL A C 1
ATOM 608 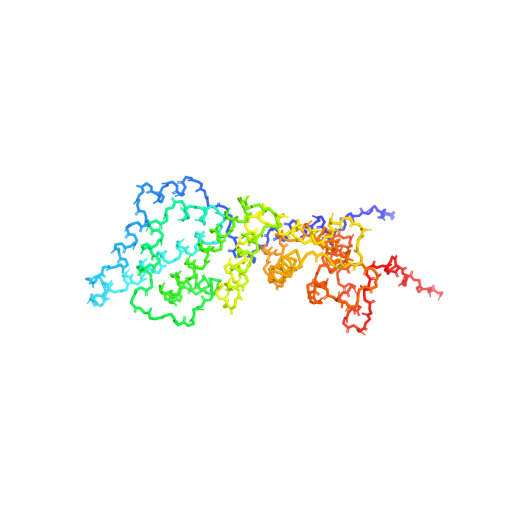O O . VAL A 1 82 ? -12.172 0.629 6.906 1.00 94.06 82 VAL A O 1
ATOM 611 N N . VAL A 1 83 ? -11.755 0.992 9.083 1.00 95.50 83 VAL A N 1
ATOM 612 C CA . VAL A 1 83 ? -10.510 1.748 8.855 1.00 95.50 83 VAL A CA 1
ATOM 613 C C . VAL A 1 83 ? -9.467 0.888 8.135 1.00 95.50 83 VAL A C 1
ATOM 615 O O . VAL A 1 83 ? -8.867 1.341 7.163 1.00 95.50 83 VAL A O 1
ATOM 618 N N . ILE A 1 84 ? -9.299 -0.372 8.541 1.00 94.38 84 ILE A N 1
ATOM 619 C CA . ILE A 1 84 ? -8.426 -1.330 7.852 1.00 94.38 84 ILE A CA 1
ATOM 620 C C . ILE A 1 84 ? -8.861 -1.540 6.398 1.00 94.38 84 ILE A C 1
ATOM 622 O O . ILE A 1 84 ? -8.021 -1.533 5.502 1.00 94.38 84 ILE A O 1
ATOM 626 N N . SER A 1 85 ? -10.163 -1.676 6.145 1.00 92.62 85 SER A N 1
ATOM 627 C CA . SER A 1 85 ? -10.695 -1.848 4.786 1.00 92.62 85 SER A CA 1
ATOM 628 C C . SER A 1 85 ? -10.397 -0.636 3.895 1.00 92.62 85 SER A C 1
ATOM 630 O O . SER A 1 85 ? -10.000 -0.804 2.743 1.00 92.62 85 SER A O 1
ATOM 632 N N . LEU A 1 86 ? -10.495 0.586 4.437 1.00 94.75 86 LEU A N 1
ATOM 633 C CA . LEU A 1 86 ? -10.114 1.809 3.720 1.00 94.75 86 LEU A CA 1
ATOM 634 C C . LEU A 1 86 ? -8.626 1.809 3.330 1.00 94.75 86 LEU A C 1
ATOM 636 O O . LEU A 1 86 ? -8.289 2.270 2.242 1.00 94.75 86 LEU A O 1
ATOM 640 N N . MET A 1 87 ? -7.741 1.263 4.172 1.00 94.94 87 MET A N 1
ATOM 641 C CA . MET A 1 87 ? -6.300 1.198 3.889 1.00 94.94 87 MET A CA 1
ATOM 642 C C . MET A 1 87 ? -5.917 0.188 2.796 1.00 94.94 87 MET A C 1
ATOM 644 O O . MET A 1 87 ? -4.851 0.313 2.197 1.00 94.94 87 MET A O 1
ATOM 648 N N . PHE A 1 88 ? -6.774 -0.792 2.497 1.00 91.62 88 PHE A N 1
ATOM 649 C CA . PHE A 1 88 ? -6.516 -1.818 1.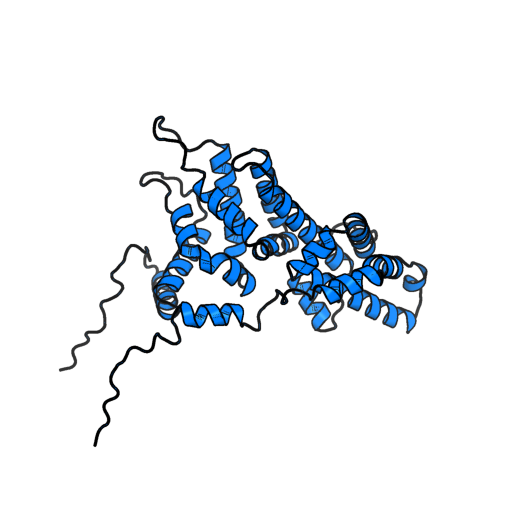478 1.00 91.62 88 PHE A CA 1
ATOM 650 C C . PHE A 1 88 ? -6.903 -1.419 0.052 1.00 91.62 88 PHE A C 1
ATOM 652 O O . PHE A 1 88 ? -6.871 -2.262 -0.845 1.00 91.62 88 PHE A O 1
ATOM 659 N N . CYS A 1 89 ? -7.289 -0.170 -0.200 1.00 91.25 89 CYS A N 1
ATOM 660 C CA . CYS A 1 89 ? -7.628 0.270 -1.549 1.00 91.25 89 CYS A CA 1
ATOM 661 C C . CYS A 1 89 ? -7.244 1.731 -1.794 1.00 91.25 89 CYS A C 1
ATOM 663 O O . CYS A 1 89 ? -7.187 2.551 -0.876 1.00 91.25 89 CYS A O 1
ATOM 665 N N . ARG A 1 90 ? -7.015 2.070 -3.069 1.00 92.56 90 ARG A N 1
ATOM 666 C CA . ARG A 1 90 ? -6.658 3.431 -3.492 1.00 92.56 90 ARG A CA 1
ATOM 667 C C . ARG A 1 90 ? -7.723 4.444 -3.067 1.00 92.56 90 ARG A C 1
ATOM 669 O O . ARG A 1 90 ? -7.390 5.473 -2.491 1.00 92.56 90 ARG A O 1
ATOM 676 N N . THR A 1 91 ? -8.998 4.159 -3.339 1.00 93.94 91 THR A N 1
ATOM 677 C CA . THR A 1 91 ? -10.099 5.100 -3.079 1.00 93.94 91 THR A CA 1
ATOM 678 C C . THR A 1 91 ? -10.311 5.358 -1.588 1.00 93.94 91 THR A C 1
ATOM 680 O O . THR A 1 91 ? -10.561 6.500 -1.208 1.00 93.94 91 THR A O 1
ATOM 683 N N . GLY A 1 92 ? -10.143 4.345 -0.734 1.00 95.19 92 GLY A N 1
ATOM 684 C CA . GLY A 1 92 ? -10.205 4.496 0.720 1.00 95.19 92 GLY A CA 1
ATOM 685 C C . GLY A 1 92 ? -9.044 5.319 1.285 1.00 95.19 92 GLY A C 1
ATOM 686 O O . GLY A 1 92 ? -9.270 6.226 2.085 1.00 95.19 92 GLY A O 1
ATOM 687 N N . LEU A 1 93 ? -7.817 5.080 0.813 1.00 95.19 93 LEU A N 1
ATOM 688 C CA . LEU A 1 93 ? -6.648 5.883 1.184 1.00 95.19 93 LEU A CA 1
ATOM 689 C C . LEU A 1 93 ? -6.781 7.347 0.741 1.00 95.19 93 LEU A C 1
ATOM 691 O O . LEU A 1 93 ? -6.519 8.254 1.528 1.00 95.19 93 LEU A O 1
ATOM 695 N N . VAL A 1 94 ? -7.245 7.586 -0.490 1.00 94.75 94 VAL A N 1
ATOM 696 C CA . VAL A 1 94 ? -7.513 8.941 -1.001 1.00 94.75 94 VAL A CA 1
ATOM 697 C C . VAL A 1 94 ? -8.610 9.627 -0.184 1.00 94.75 94 VAL A C 1
ATOM 699 O O . VAL A 1 94 ? -8.464 10.795 0.167 1.00 94.75 94 VAL A O 1
ATOM 702 N N . PHE A 1 95 ? -9.682 8.913 0.170 1.00 95.44 95 PHE A N 1
ATOM 703 C CA . PHE A 1 95 ? -10.744 9.436 1.033 1.00 95.44 95 PHE A CA 1
ATOM 704 C C . PHE A 1 95 ? -10.208 9.901 2.395 1.00 95.44 95 PHE A C 1
ATOM 706 O O . PHE A 1 95 ? -10.548 10.991 2.852 1.00 95.44 95 PHE A O 1
ATOM 713 N N . LEU A 1 96 ? -9.344 9.103 3.028 1.00 95.44 96 LEU A N 1
ATOM 714 C CA . LEU A 1 96 ? -8.720 9.463 4.301 1.00 95.44 96 LEU A CA 1
ATOM 715 C C . LEU A 1 96 ? -7.767 10.663 4.154 1.00 95.44 96 LEU A C 1
ATOM 717 O O . LEU A 1 96 ? -7.767 11.551 5.010 1.00 95.44 96 LEU A O 1
ATOM 721 N N . LEU A 1 97 ? -6.994 10.732 3.064 1.00 93.06 97 LEU A N 1
ATOM 722 C CA . LEU A 1 97 ? -6.069 11.840 2.801 1.00 93.06 97 LEU A CA 1
ATOM 723 C C . LEU A 1 97 ? -6.795 13.172 2.546 1.00 93.06 97 LEU A C 1
ATOM 725 O O . LEU A 1 97 ? -6.315 14.220 2.965 1.00 93.06 97 LEU A O 1
ATOM 729 N N . GLN A 1 98 ? -7.976 13.144 1.922 1.00 93.75 98 GLN A N 1
ATOM 730 C CA . GLN A 1 98 ? -8.808 14.336 1.687 1.00 93.75 98 GLN A CA 1
ATOM 731 C C . GLN A 1 98 ? -9.354 14.975 2.976 1.00 93.75 98 GLN A C 1
ATOM 733 O O . GLN A 1 98 ? -9.896 16.082 2.940 1.00 93.75 98 GLN A O 1
ATOM 738 N N . HIS A 1 99 ? -9.223 14.293 4.114 1.00 92.94 99 HIS A N 1
ATOM 739 C CA . HIS A 1 99 ? -9.709 14.735 5.415 1.00 92.94 99 HIS A CA 1
ATOM 740 C C . HIS A 1 99 ? -8.590 14.702 6.473 1.00 92.94 99 HIS A C 1
ATOM 742 O O . HIS A 1 99 ? -8.708 13.967 7.456 1.00 92.94 99 HIS A O 1
ATOM 748 N N . PRO A 1 100 ? -7.510 15.493 6.311 1.00 93.12 100 PRO A N 1
ATOM 749 C CA . PRO A 1 100 ? -6.303 15.379 7.133 1.00 93.12 100 PRO A CA 1
ATOM 750 C C . PRO A 1 100 ? -6.564 15.621 8.626 1.00 93.12 100 PRO A C 1
ATOM 752 O O . PRO A 1 100 ? -6.075 14.856 9.455 1.00 93.12 100 PRO A O 1
ATOM 755 N N . ASP A 1 101 ? -7.402 16.602 8.978 1.00 94.81 101 ASP A N 1
ATOM 756 C CA . ASP A 1 101 ? -7.732 16.910 10.377 1.00 94.81 101 ASP A CA 1
ATOM 757 C C . ASP A 1 101 ? -8.480 15.752 11.056 1.00 94.81 101 ASP A C 1
ATOM 759 O O . ASP A 1 101 ? -8.161 15.345 12.178 1.00 94.81 101 ASP A O 1
ATOM 763 N N . LEU A 1 102 ? -9.457 15.168 10.353 1.00 94.44 102 LEU A N 1
ATOM 764 C CA . LEU A 1 102 ? -10.234 14.034 10.858 1.00 94.44 102 LEU A CA 1
ATOM 765 C C . LEU A 1 102 ? -9.372 12.777 10.952 1.00 94.44 102 LEU A C 1
ATOM 767 O O . LEU A 1 102 ? -9.456 12.054 11.941 1.00 94.44 102 LEU A O 1
ATOM 771 N N . SER A 1 103 ? -8.524 12.536 9.955 1.00 95.31 103 SER A N 1
ATOM 772 C CA . SER A 1 103 ? -7.598 11.407 9.936 1.00 95.31 103 SER A CA 1
ATOM 773 C C . SER A 1 103 ? -6.552 11.510 11.048 1.00 95.31 103 SER A C 1
ATOM 775 O O . SER A 1 103 ? -6.303 10.522 11.734 1.00 95.31 103 SER A O 1
ATOM 777 N N . SER A 1 104 ? -6.005 12.701 11.307 1.00 95.38 104 SER A N 1
ATOM 778 C CA . SER A 1 104 ? -5.101 12.944 12.439 1.00 95.38 104 SER A CA 1
ATOM 779 C C . SER A 1 104 ? -5.800 12.708 13.779 1.00 95.38 104 SER A C 1
ATOM 781 O O . SER A 1 104 ? -5.278 12.004 14.645 1.00 95.38 104 SER A O 1
ATOM 783 N N . THR A 1 105 ? -7.027 13.211 13.930 1.00 95.56 105 THR A N 1
ATOM 784 C CA . THR A 1 105 ? -7.815 12.993 15.149 1.00 95.56 105 THR A CA 1
ATOM 785 C C . THR A 1 105 ? -8.146 11.508 15.346 1.00 95.56 105 THR A C 1
ATOM 787 O O . THR A 1 105 ? -8.061 11.003 16.463 1.00 95.56 105 THR A O 1
ATOM 790 N N . MET A 1 106 ? -8.454 10.782 14.266 1.00 95.81 106 MET A N 1
ATOM 791 C CA . MET A 1 106 ? -8.656 9.331 14.281 1.00 95.81 106 MET A CA 1
ATOM 792 C C . MET A 1 106 ? -7.395 8.580 14.708 1.00 95.81 106 MET A C 1
ATOM 794 O O . MET A 1 106 ? -7.484 7.710 15.571 1.00 95.81 106 MET A O 1
ATOM 798 N N . ILE A 1 107 ? -6.225 8.922 14.159 1.00 95.38 107 ILE A N 1
ATOM 799 C CA . ILE A 1 107 ? -4.946 8.326 14.571 1.00 95.38 107 ILE A CA 1
ATOM 800 C C . ILE A 1 107 ? -4.742 8.517 16.076 1.00 95.38 107 ILE A C 1
ATOM 802 O O . ILE A 1 107 ? -4.481 7.545 16.782 1.00 95.38 107 ILE A O 1
ATOM 806 N N . ASN A 1 108 ? -4.926 9.738 16.582 1.00 93.69 108 ASN A N 1
ATOM 807 C CA . ASN A 1 108 ? -4.755 10.036 18.004 1.00 93.69 108 ASN A CA 1
ATOM 808 C C . ASN A 1 108 ? -5.755 9.265 18.881 1.00 93.69 108 ASN A C 1
ATOM 810 O O . ASN A 1 108 ? -5.368 8.693 19.899 1.00 93.69 108 ASN A O 1
ATOM 814 N N . ALA A 1 109 ? -7.024 9.183 18.468 1.00 93.88 109 ALA A N 1
ATOM 815 C CA . ALA A 1 109 ? -8.048 8.427 19.187 1.00 93.88 109 ALA A CA 1
ATOM 816 C C . ALA A 1 109 ? -7.721 6.924 19.255 1.00 93.88 109 ALA A C 1
ATOM 818 O O . ALA A 1 109 ? -7.873 6.304 20.309 1.00 93.88 109 ALA A O 1
ATOM 819 N N . LEU A 1 110 ? -7.248 6.350 18.143 1.00 92.56 110 LEU A N 1
ATOM 820 C CA . LEU A 1 110 ? -6.868 4.940 18.032 1.00 92.56 110 LEU A CA 1
ATOM 821 C C . LEU A 1 110 ? -5.610 4.606 18.841 1.00 92.56 110 LEU A C 1
ATOM 823 O O . LEU A 1 110 ? -5.556 3.547 19.465 1.00 92.56 110 LEU A O 1
ATOM 827 N N . ARG A 1 111 ? -4.611 5.498 18.846 1.00 89.62 111 ARG A N 1
ATOM 828 C CA . ARG A 1 111 ? -3.370 5.316 19.612 1.00 89.62 111 ARG A CA 1
ATOM 829 C C . ARG A 1 111 ? -3.571 5.483 21.116 1.00 89.62 111 ARG A C 1
ATOM 831 O O . ARG A 1 111 ? -2.952 4.769 21.897 1.00 89.62 111 ARG A O 1
ATOM 838 N N . GLY A 1 112 ? -4.448 6.395 21.529 1.00 83.88 112 GLY A N 1
ATOM 839 C CA . GLY A 1 112 ? -4.584 6.749 22.937 1.00 83.88 112 GLY A CA 1
ATOM 840 C C . GLY A 1 112 ? -3.302 7.386 23.481 1.00 83.88 112 GLY A C 1
ATOM 841 O O . GLY A 1 112 ? -2.644 8.157 22.788 1.00 83.88 112 GLY A O 1
ATOM 842 N N . THR A 1 113 ? -2.963 7.083 24.734 1.00 75.38 113 THR A N 1
ATOM 843 C CA . THR A 1 113 ? -1.770 7.606 25.428 1.00 75.38 113 THR A CA 1
ATOM 844 C C . THR A 1 113 ? -0.591 6.632 25.422 1.00 75.38 113 THR A C 1
ATOM 846 O O . THR A 1 113 ? 0.392 6.880 26.113 1.00 75.38 113 THR A O 1
ATOM 849 N N . ASP A 1 114 ? -0.709 5.503 24.721 1.00 70.31 114 ASP A N 1
ATOM 850 C CA . ASP A 1 114 ? 0.304 4.448 24.731 1.00 70.31 114 ASP A CA 1
ATOM 851 C C . ASP A 1 114 ? 1.538 4.866 23.918 1.00 70.31 114 ASP A C 1
ATOM 853 O O . ASP A 1 114 ? 1.422 5.360 22.793 1.00 70.31 114 ASP A O 1
ATOM 857 N N . ASP A 1 115 ? 2.726 4.612 24.473 1.00 63.56 115 ASP A N 1
ATOM 858 C CA . ASP A 1 115 ? 3.989 4.786 23.757 1.00 63.56 115 ASP A CA 1
ATOM 859 C C . ASP A 1 115 ? 4.090 3.835 22.553 1.00 63.56 115 ASP A C 1
ATOM 861 O O . ASP A 1 115 ? 3.532 2.731 22.527 1.00 63.56 115 ASP A O 1
ATOM 865 N N . MET A 1 116 ? 4.848 4.276 21.545 1.00 63.78 116 MET A N 1
ATOM 866 C CA . MET A 1 116 ? 5.075 3.568 20.284 1.00 63.78 116 MET A CA 1
ATOM 867 C C . MET A 1 116 ? 5.861 2.264 20.505 1.00 63.78 116 MET A C 1
ATOM 869 O O . MET A 1 116 ? 7.082 2.226 20.371 1.00 63.78 116 MET A O 1
ATOM 873 N N . ASN A 1 117 ? 5.148 1.189 20.832 1.00 63.72 117 ASN A N 1
ATOM 874 C CA . ASN A 1 117 ? 5.659 -0.180 20.824 1.00 63.72 117 ASN A CA 1
ATOM 875 C C . ASN A 1 117 ? 5.660 -0.778 19.406 1.00 63.72 117 ASN A C 1
ATOM 877 O O . ASN A 1 117 ? 5.070 -0.229 18.473 1.00 63.72 117 ASN A O 1
ATOM 881 N N . GLU A 1 118 ? 6.321 -1.928 19.255 1.00 76.38 118 GLU A N 1
ATOM 882 C CA . GLU A 1 118 ? 6.305 -2.723 18.026 1.00 76.38 118 GLU A CA 1
ATOM 883 C C . GLU A 1 118 ? 4.855 -3.050 17.623 1.00 76.38 118 GLU A C 1
ATOM 885 O O . GLU A 1 118 ? 4.113 -3.693 18.366 1.00 76.38 118 GLU A O 1
ATOM 890 N N . CYS A 1 119 ? 4.441 -2.530 16.467 1.00 87.06 119 CYS A N 1
ATOM 891 C CA . CYS A 1 119 ? 3.089 -2.661 15.936 1.00 87.06 119 CYS A CA 1
ATOM 892 C C . CYS A 1 119 ? 2.990 -3.888 15.035 1.00 87.06 119 CYS A C 1
ATOM 894 O O . CYS A 1 119 ? 3.921 -4.196 14.279 1.00 87.06 119 CYS A O 1
ATOM 896 N N . ILE A 1 120 ? 1.838 -4.558 15.065 1.00 92.75 120 ILE A N 1
ATOM 897 C CA . ILE A 1 120 ? 1.574 -5.627 14.109 1.00 92.75 120 ILE A CA 1
ATOM 898 C C . ILE A 1 120 ? 1.261 -5.086 12.704 1.00 92.75 120 ILE A C 1
ATOM 900 O O . ILE A 1 120 ? 0.558 -4.084 12.563 1.00 92.75 120 ILE A O 1
ATOM 904 N N . PRO A 1 121 ? 1.692 -5.763 11.629 1.00 93.38 121 PRO A N 1
ATOM 905 C CA . PRO A 1 121 ? 1.466 -5.265 10.273 1.00 93.38 121 PRO A CA 1
ATOM 906 C C . PRO A 1 121 ? -0.011 -5.317 9.855 1.00 93.38 121 PRO A C 1
ATOM 908 O O . PRO A 1 121 ? -0.745 -6.218 10.272 1.00 93.38 121 PRO A O 1
ATOM 911 N N . LEU A 1 122 ? -0.436 -4.404 8.973 1.00 94.31 122 LEU A N 1
ATOM 912 C CA . LEU A 1 122 ? -1.823 -4.251 8.509 1.00 94.31 122 LEU A CA 1
ATOM 913 C C . LEU A 1 122 ? -2.488 -5.573 8.104 1.00 94.31 122 LEU A C 1
ATOM 915 O O . LEU A 1 122 ? -3.632 -5.846 8.472 1.00 94.31 122 LEU A O 1
ATOM 919 N N . ARG A 1 123 ? -1.782 -6.418 7.348 1.00 92.81 123 ARG A N 1
ATOM 920 C CA . ARG A 1 123 ? -2.320 -7.711 6.900 1.00 92.81 123 ARG A CA 1
ATOM 921 C C . ARG A 1 123 ? -2.584 -8.659 8.060 1.00 92.81 123 ARG A C 1
ATOM 923 O O . ARG A 1 123 ? -3.579 -9.377 8.037 1.00 92.81 123 ARG A O 1
ATOM 930 N N . TYR A 1 124 ? -1.731 -8.643 9.080 1.00 93.06 124 TYR A N 1
ATOM 931 C CA . TYR A 1 124 ? -1.941 -9.449 10.277 1.00 93.06 124 TYR A CA 1
ATOM 932 C C . TYR A 1 124 ? -3.117 -8.913 11.100 1.00 93.06 124 TYR A C 1
ATOM 934 O O . TYR A 1 124 ? -3.995 -9.688 11.471 1.00 93.06 124 TYR A O 1
ATOM 942 N N . ALA A 1 125 ? -3.208 -7.591 11.278 1.00 93.62 125 ALA A N 1
ATOM 943 C CA . ALA A 1 125 ? -4.351 -6.940 11.923 1.00 93.62 125 ALA A CA 1
ATOM 944 C C . ALA A 1 125 ? -5.681 -7.287 11.225 1.00 93.62 125 ALA A C 1
ATOM 946 O O . ALA A 1 125 ? -6.657 -7.662 11.873 1.00 93.62 125 ALA A O 1
ATOM 947 N N . SER A 1 126 ? -5.699 -7.257 9.890 1.00 92.38 126 SER A N 1
ATOM 948 C CA . SER A 1 126 ? -6.852 -7.666 9.082 1.00 92.38 126 SER A CA 1
ATOM 949 C C . SER A 1 126 ? -7.261 -9.118 9.329 1.00 92.38 126 SER A C 1
ATOM 951 O O . SER A 1 126 ? -8.446 -9.402 9.520 1.00 92.38 126 SER A O 1
ATOM 953 N N . VAL A 1 127 ? -6.289 -10.036 9.375 1.00 92.12 127 VAL A N 1
ATOM 954 C CA . VAL A 1 127 ? -6.551 -11.450 9.662 1.00 92.12 127 VAL A CA 1
ATOM 955 C C . VAL A 1 127 ? -7.138 -11.617 11.061 1.00 92.12 127 VAL A C 1
ATOM 957 O O . VAL A 1 127 ? -8.151 -12.304 11.184 1.00 92.12 127 VAL A O 1
ATOM 960 N N . LEU A 1 128 ? -6.573 -10.967 12.085 1.00 92.38 128 LEU A N 1
ATOM 961 C CA . LEU A 1 128 ? -7.094 -11.036 13.454 1.00 92.38 128 LEU A CA 1
ATOM 962 C C . LEU A 1 128 ? -8.564 -10.613 13.512 1.00 92.38 128 LEU A C 1
ATOM 964 O O . LEU A 1 128 ? -9.405 -11.411 13.928 1.00 92.38 128 LEU A O 1
ATOM 968 N N . ILE A 1 129 ? -8.885 -9.423 12.995 1.00 90.12 129 ILE A N 1
ATOM 969 C CA . ILE A 1 129 ? -10.259 -8.904 12.995 1.00 90.12 129 ILE A CA 1
ATOM 970 C C . ILE A 1 129 ? -11.200 -9.828 12.209 1.00 90.12 129 ILE A C 1
ATOM 972 O O . ILE A 1 129 ? -12.271 -10.178 12.698 1.00 90.12 129 ILE A O 1
ATOM 976 N N . SER A 1 130 ? -10.796 -10.300 11.023 1.00 88.06 130 SER A N 1
ATOM 977 C CA . SER A 1 130 ? -11.632 -11.186 10.191 1.00 88.06 130 SER A CA 1
ATOM 978 C C . SER A 1 130 ? -11.952 -12.535 10.847 1.00 88.06 130 SER A C 1
ATOM 980 O O . SER A 1 130 ? -12.931 -13.191 10.491 1.00 88.06 130 SER A O 1
ATOM 982 N N . LYS A 1 131 ? -11.114 -12.968 11.794 1.00 90.31 131 LYS A N 1
ATOM 983 C CA . LYS A 1 131 ? -11.271 -14.213 12.552 1.00 90.31 131 LYS A CA 1
ATOM 984 C C . LYS A 1 131 ? -11.948 -14.000 13.907 1.00 90.31 131 LYS A C 1
ATOM 986 O O . LYS A 1 131 ? -12.086 -14.962 14.655 1.00 90.31 131 LYS A O 1
ATOM 991 N N . GLY A 1 132 ? -12.372 -12.772 14.211 1.00 87.19 132 GLY A N 1
ATOM 992 C CA . GLY A 1 132 ? -12.969 -12.417 15.497 1.00 87.19 132 GLY A CA 1
ATOM 993 C C . GLY A 1 132 ? -11.961 -12.366 16.646 1.00 87.19 132 GLY A C 1
ATOM 994 O O . GLY A 1 132 ? -12.363 -12.376 17.805 1.00 87.19 132 GLY A O 1
ATOM 995 N N . PHE A 1 133 ? -10.658 -12.328 16.351 1.00 90.00 133 PHE A N 1
ATOM 996 C CA . PHE A 1 133 ? -9.641 -12.097 17.370 1.00 90.00 133 PHE A CA 1
ATOM 997 C C . PHE A 1 133 ? -9.513 -10.608 17.673 1.00 90.00 133 PHE A C 1
ATOM 999 O O . PHE A 1 133 ? -9.701 -9.747 16.812 1.00 90.00 133 PHE A O 1
ATOM 1006 N N . PHE A 1 134 ? -9.128 -10.317 18.913 1.00 86.25 134 PHE A N 1
ATOM 1007 C CA . PHE A 1 134 ? -8.848 -8.960 19.347 1.00 86.25 134 PHE A CA 1
ATOM 1008 C C . PHE A 1 134 ? -7.636 -8.389 18.598 1.00 86.25 134 PHE A C 1
ATOM 1010 O O . PHE A 1 134 ? -6.547 -8.964 18.618 1.00 86.25 134 PHE A O 1
ATOM 1017 N N . CYS A 1 135 ? -7.830 -7.234 17.966 1.00 90.56 135 CYS A N 1
ATOM 1018 C CA . CYS A 1 135 ? -6.774 -6.399 17.410 1.00 90.56 135 CYS A CA 1
ATOM 1019 C C . CYS A 1 135 ? -6.757 -5.093 18.198 1.00 90.56 135 CYS A C 1
ATOM 1021 O O . CYS A 1 135 ? -7.803 -4.461 18.361 1.00 90.56 135 CYS A O 1
ATOM 1023 N N . ARG A 1 136 ? -5.589 -4.665 18.685 1.00 90.12 136 ARG A N 1
ATOM 1024 C CA . ARG A 1 136 ? -5.517 -3.416 19.447 1.00 90.12 136 ARG A CA 1
ATOM 1025 C C . ARG A 1 136 ? -5.794 -2.244 18.515 1.00 90.12 136 ARG A C 1
ATOM 1027 O O . ARG A 1 136 ? -5.262 -2.183 17.408 1.00 90.12 136 ARG A O 1
ATOM 1034 N N . LEU A 1 137 ? -6.556 -1.266 18.998 1.00 90.50 137 LEU A N 1
ATOM 1035 C CA . LEU A 1 137 ? -6.760 -0.013 18.268 1.00 90.50 137 LEU A CA 1
ATOM 1036 C C . LEU A 1 137 ? -5.443 0.739 18.045 1.00 90.50 137 LEU A C 1
ATOM 1038 O O . LEU A 1 137 ? -5.287 1.346 16.990 1.00 90.50 137 LEU A O 1
ATOM 1042 N N . LEU A 1 138 ? -4.478 0.620 18.970 1.00 92.50 138 LEU A N 1
ATOM 1043 C CA . LEU A 1 138 ? -3.131 1.171 18.797 1.00 92.50 138 LEU A CA 1
ATOM 1044 C C . LEU A 1 138 ? -2.494 0.676 17.493 1.00 92.50 138 LEU A C 1
ATOM 1046 O O . LEU A 1 138 ? -1.978 1.484 16.723 1.00 92.50 138 LEU A O 1
ATOM 1050 N N . ASP A 1 139 ? -2.586 -0.628 17.217 1.00 93.38 139 ASP A N 1
ATOM 1051 C CA . ASP A 1 139 ? -2.004 -1.221 16.013 1.00 93.38 139 ASP A CA 1
ATOM 1052 C C . ASP A 1 139 ? -2.685 -0.680 14.747 1.00 93.38 139 ASP A C 1
ATOM 1054 O O . ASP A 1 139 ? -2.024 -0.341 13.762 1.00 93.38 139 ASP A O 1
ATOM 1058 N N . VAL A 1 140 ? -4.013 -0.512 14.785 1.00 94.81 140 VAL A N 1
ATOM 1059 C CA . VAL A 1 140 ? -4.776 0.110 13.690 1.00 94.81 140 VAL A CA 1
ATOM 1060 C C . VAL A 1 140 ? -4.353 1.566 13.488 1.00 94.81 140 VAL A C 1
ATOM 1062 O O . VAL A 1 140 ? -4.140 1.984 12.352 1.00 94.81 140 VAL A O 1
ATOM 1065 N N . GLY A 1 141 ? -4.180 2.329 14.570 1.00 94.75 141 GLY A N 1
ATOM 1066 C CA . GLY A 1 141 ? -3.748 3.726 14.531 1.00 94.75 141 GLY A CA 1
ATOM 1067 C C . GLY A 1 141 ? -2.329 3.901 13.989 1.00 94.75 141 GLY A C 1
ATOM 1068 O O . GLY A 1 141 ? -2.080 4.798 13.185 1.00 94.75 141 GLY A O 1
ATOM 1069 N N . ILE A 1 142 ? -1.394 3.026 14.372 1.00 94.50 142 ILE A N 1
ATOM 1070 C CA . ILE A 1 142 ? -0.030 3.031 13.829 1.00 94.50 142 ILE A CA 1
ATOM 1071 C C . ILE A 1 142 ? -0.041 2.678 12.339 1.00 94.50 142 ILE A C 1
ATOM 1073 O O . ILE A 1 142 ? 0.591 3.387 11.557 1.00 94.50 142 ILE A O 1
ATOM 1077 N N . ASN A 1 143 ? -0.784 1.646 11.925 1.00 95.25 143 ASN A N 1
ATOM 1078 C CA . ASN A 1 143 ? -0.914 1.313 10.505 1.00 95.25 143 ASN A CA 1
ATOM 1079 C C . ASN A 1 143 ? -1.543 2.463 9.706 1.00 95.25 143 ASN A C 1
ATOM 1081 O O . ASN A 1 143 ? -1.023 2.794 8.641 1.00 95.25 143 ASN A O 1
ATOM 1085 N N . LEU A 1 144 ? -2.594 3.102 10.231 1.00 96.38 144 LEU A N 1
ATOM 1086 C CA . LEU A 1 144 ? -3.245 4.253 9.602 1.00 96.38 144 LEU A CA 1
ATOM 1087 C C . LEU A 1 144 ? -2.270 5.406 9.376 1.00 96.38 144 LEU A C 1
ATOM 1089 O O . LEU A 1 144 ? -2.202 5.936 8.269 1.00 96.38 144 LEU A O 1
ATOM 1093 N N . GLU A 1 145 ? -1.473 5.757 10.386 1.00 95.69 145 GLU A N 1
ATOM 1094 C CA . GLU A 1 145 ? -0.455 6.792 10.223 1.00 95.69 145 GLU A CA 1
ATOM 1095 C C . GLU A 1 145 ? 0.569 6.418 9.147 1.00 95.69 145 GLU A C 1
ATOM 1097 O O . GLU A 1 145 ? 0.842 7.226 8.262 1.00 95.69 145 GLU A O 1
ATOM 1102 N N . MET A 1 146 ? 1.116 5.198 9.187 1.00 95.81 146 MET A N 1
ATOM 1103 C CA . MET A 1 146 ? 2.136 4.769 8.225 1.00 95.81 146 MET A CA 1
ATOM 1104 C C . MET A 1 146 ? 1.613 4.819 6.784 1.00 95.81 146 MET A C 1
ATOM 1106 O O . MET A 1 146 ? 2.294 5.345 5.905 1.00 95.81 146 MET A O 1
ATOM 1110 N N . HIS A 1 147 ? 0.389 4.341 6.538 1.00 96.44 147 HIS A N 1
ATOM 1111 C CA . HIS A 1 147 ? -0.210 4.366 5.201 1.00 96.44 147 HIS A CA 1
ATOM 1112 C C . HIS A 1 147 ? -0.480 5.796 4.728 1.00 96.44 147 HIS A C 1
ATOM 1114 O O . HIS A 1 147 ? -0.174 6.121 3.583 1.00 96.44 147 HIS A O 1
ATOM 1120 N N . LEU A 1 148 ? -0.985 6.681 5.594 1.00 97.06 148 LEU A N 1
ATOM 1121 C CA . LEU A 1 148 ? -1.207 8.078 5.217 1.00 97.06 148 LEU A CA 1
ATOM 1122 C C . LEU A 1 148 ? 0.096 8.829 4.933 1.00 97.06 148 LEU A C 1
ATOM 1124 O O . LEU A 1 148 ? 0.126 9.635 4.005 1.00 97.06 148 LEU A O 1
ATOM 1128 N N . ARG A 1 149 ? 1.189 8.531 5.648 1.00 96.81 149 ARG A N 1
ATOM 1129 C CA . ARG A 1 149 ? 2.516 9.086 5.329 1.00 96.81 149 ARG A CA 1
ATOM 1130 C C . ARG A 1 149 ? 3.007 8.628 3.958 1.00 96.81 149 ARG A C 1
ATOM 1132 O O . ARG A 1 149 ? 3.474 9.462 3.189 1.00 96.81 149 ARG A O 1
ATOM 1139 N N . VAL A 1 150 ? 2.834 7.349 3.613 1.00 97.25 150 VAL A N 1
ATOM 1140 C CA . VAL A 1 150 ? 3.190 6.829 2.278 1.00 97.25 150 VAL A CA 1
ATOM 1141 C C . VAL A 1 150 ? 2.360 7.489 1.178 1.00 97.25 150 VAL A C 1
ATOM 1143 O O . VAL A 1 150 ? 2.918 7.918 0.175 1.00 97.25 150 VAL A O 1
ATOM 1146 N N . VAL A 1 151 ? 1.043 7.619 1.348 1.00 95.62 151 VAL A N 1
ATOM 1147 C CA . VAL A 1 151 ? 0.182 8.226 0.316 1.00 95.62 151 VAL A CA 1
ATOM 1148 C C . VAL A 1 151 ? 0.458 9.728 0.177 1.00 95.62 151 VAL A C 1
ATOM 1150 O O . VAL A 1 151 ? 0.460 10.256 -0.931 1.00 95.62 151 VAL A O 1
ATOM 1153 N N . ASN A 1 152 ? 0.775 10.419 1.273 1.00 96.12 152 ASN A N 1
ATOM 1154 C CA . ASN A 1 152 ? 1.244 11.803 1.215 1.00 96.12 152 ASN A CA 1
ATOM 1155 C C . ASN A 1 152 ? 2.606 11.919 0.499 1.00 96.12 152 ASN A C 1
ATOM 1157 O O . ASN A 1 152 ? 2.830 12.847 -0.275 1.00 96.12 152 ASN A O 1
ATOM 1161 N N . ALA A 1 153 ? 3.513 10.959 0.708 1.00 96.88 153 ALA A N 1
ATOM 1162 C CA . ALA A 1 153 ? 4.759 10.874 -0.048 1.00 96.88 153 ALA A CA 1
ATOM 1163 C C . ALA A 1 153 ? 4.507 10.600 -1.542 1.00 96.88 153 ALA A C 1
ATOM 1165 O O . ALA A 1 153 ? 5.208 11.161 -2.375 1.00 96.88 153 ALA A O 1
ATOM 1166 N N . VAL A 1 154 ? 3.477 9.828 -1.909 1.00 95.31 154 VAL A N 1
ATOM 1167 C CA . VAL A 1 154 ? 3.064 9.652 -3.314 1.00 95.31 154 VAL A CA 1
ATOM 1168 C C . VAL A 1 154 ? 2.665 10.975 -3.959 1.00 95.31 154 VAL A C 1
ATOM 1170 O O . VAL A 1 154 ? 3.154 11.285 -5.042 1.00 95.31 154 VAL A O 1
ATOM 1173 N N . ASP A 1 155 ? 1.820 11.771 -3.303 1.00 93.94 155 ASP A N 1
ATOM 1174 C CA . ASP A 1 155 ? 1.408 13.083 -3.823 1.00 93.94 155 ASP A CA 1
ATOM 1175 C C . ASP A 1 155 ? 2.616 14.013 -4.035 1.00 93.94 155 ASP A C 1
ATOM 1177 O O . ASP A 1 155 ? 2.763 14.662 -5.074 1.00 93.94 155 ASP A O 1
ATOM 1181 N N . ARG A 1 156 ? 3.568 13.982 -3.096 1.00 95.75 156 ARG A N 1
ATOM 1182 C CA . ARG A 1 156 ? 4.838 14.711 -3.208 1.00 95.75 156 ARG A CA 1
ATOM 1183 C C . ARG A 1 156 ? 5.737 14.175 -4.319 1.00 95.75 156 ARG A C 1
ATOM 1185 O O . ARG A 1 156 ? 6.328 14.982 -5.027 1.00 95.75 156 ARG A O 1
ATOM 1192 N N . LEU A 1 157 ? 5.836 12.858 -4.524 1.00 95.19 157 LEU A N 1
ATOM 1193 C CA . LEU A 1 157 ? 6.582 12.283 -5.654 1.00 95.19 157 LEU A CA 1
ATOM 1194 C C . LEU A 1 157 ? 6.008 12.747 -6.995 1.00 95.19 157 LEU A C 1
ATOM 1196 O O . LEU A 1 157 ? 6.772 13.069 -7.898 1.00 95.19 157 LEU A O 1
ATOM 1200 N N . LEU A 1 158 ? 4.678 12.795 -7.111 1.00 93.12 158 LEU A N 1
ATOM 1201 C CA . LEU A 1 158 ? 3.976 13.190 -8.335 1.00 93.12 158 LEU A CA 1
ATOM 1202 C C . LEU A 1 158 ? 4.136 14.681 -8.663 1.00 93.12 158 LEU A C 1
ATOM 1204 O O . LEU A 1 158 ? 4.057 15.063 -9.828 1.00 93.12 158 LEU A O 1
ATOM 1208 N N . THR A 1 159 ? 4.335 15.519 -7.647 1.00 94.44 159 THR A N 1
ATOM 1209 C CA . THR A 1 159 ? 4.437 16.982 -7.787 1.00 94.44 159 THR A CA 1
ATOM 1210 C C . THR A 1 159 ? 5.874 17.503 -7.781 1.00 94.44 159 THR A C 1
ATOM 1212 O O . THR A 1 159 ? 6.118 18.619 -8.241 1.00 94.44 159 THR A O 1
ATOM 1215 N N . SER A 1 160 ? 6.831 16.716 -7.286 1.00 93.31 160 SER A N 1
ATOM 1216 C CA . SER A 1 160 ? 8.244 17.097 -7.224 1.00 93.31 160 SER A CA 1
ATOM 1217 C C . SER A 1 160 ? 8.891 17.096 -8.606 1.00 93.31 160 SER A C 1
ATOM 1219 O O . SER A 1 160 ? 8.630 16.229 -9.438 1.00 93.31 160 SER A O 1
ATOM 1221 N N . THR A 1 161 ? 9.818 18.028 -8.832 1.00 91.31 161 THR A N 1
ATOM 1222 C CA . THR A 1 161 ? 10.655 18.017 -10.036 1.00 91.31 161 THR A CA 1
ATOM 1223 C C . THR A 1 161 ? 11.509 16.743 -10.052 1.00 91.31 161 THR A C 1
ATOM 1225 O O . THR A 1 161 ? 12.224 16.497 -9.071 1.00 91.31 161 THR A O 1
ATOM 1228 N N . PRO A 1 162 ? 11.493 15.944 -11.136 1.00 86.94 162 PRO A N 1
ATOM 1229 C CA . PRO A 1 162 ? 12.352 14.771 -11.257 1.00 86.94 162 PRO A CA 1
ATOM 1230 C C . PRO A 1 162 ? 13.824 15.135 -11.045 1.00 86.94 162 PRO A C 1
ATOM 1232 O O . PRO A 1 162 ? 14.258 16.219 -11.431 1.00 86.94 162 PRO A O 1
ATOM 1235 N N . GLN A 1 163 ? 14.596 14.226 -10.446 1.00 83.69 163 GLN A N 1
ATOM 1236 C CA . GLN A 1 163 ? 16.040 14.403 -10.210 1.00 83.69 163 GLN A CA 1
ATOM 1237 C C . GLN A 1 163 ? 16.423 15.578 -9.284 1.00 83.69 163 GLN A C 1
ATOM 1239 O O . GLN A 1 163 ? 17.580 15.989 -9.250 1.00 83.69 163 GLN A O 1
ATOM 1244 N N . SER A 1 164 ? 15.475 16.130 -8.522 1.00 91.25 164 SER A N 1
ATOM 1245 C CA . SER A 1 164 ? 15.746 17.173 -7.525 1.00 91.25 164 SER A CA 1
ATOM 1246 C C . SER A 1 164 ? 16.111 16.596 -6.152 1.00 91.25 164 SER A C 1
ATOM 1248 O O . SER A 1 164 ? 15.847 15.429 -5.856 1.00 91.25 164 SER A O 1
ATOM 1250 N N . GLU A 1 165 ? 16.687 17.424 -5.275 1.00 92.94 165 GLU A N 1
ATOM 1251 C CA . GLU A 1 165 ? 16.905 17.045 -3.871 1.00 92.94 165 GLU A CA 1
ATOM 1252 C C . GLU A 1 165 ? 15.584 16.748 -3.154 1.00 92.94 165 GLU A C 1
ATOM 1254 O O . GLU A 1 165 ? 15.505 15.775 -2.413 1.00 92.94 165 GLU A O 1
ATOM 1259 N N . GLU A 1 166 ? 14.527 17.522 -3.423 1.00 94.75 166 GLU A N 1
ATOM 1260 C CA . GLU A 1 166 ? 13.179 17.267 -2.895 1.00 94.75 166 GLU A CA 1
ATOM 1261 C C . GLU A 1 166 ? 12.673 15.877 -3.294 1.00 94.75 166 GLU A C 1
ATOM 1263 O O . GLU A 1 166 ? 12.182 15.126 -2.454 1.00 94.75 166 GLU A O 1
ATOM 1268 N N . PHE A 1 167 ? 12.873 15.487 -4.556 1.00 95.12 167 PHE A N 1
ATOM 1269 C CA . PHE A 1 167 ? 12.528 14.149 -5.032 1.00 95.12 167 PHE A CA 1
ATOM 1270 C C . PHE A 1 167 ? 13.283 13.059 -4.256 1.00 95.12 167 PHE A C 1
ATOM 1272 O O . PHE A 1 167 ? 12.673 12.096 -3.786 1.00 95.12 167 PHE A O 1
ATOM 1279 N N . LEU A 1 168 ? 14.596 13.231 -4.052 1.00 95.44 168 LEU A N 1
ATOM 1280 C CA . LEU A 1 168 ? 15.393 12.311 -3.237 1.00 95.44 168 LEU A CA 1
ATOM 1281 C C . LEU A 1 168 ? 14.906 12.263 -1.781 1.00 95.44 168 LEU A C 1
ATOM 1283 O O . LEU A 1 168 ? 14.836 11.177 -1.210 1.00 95.44 168 LEU A O 1
ATOM 1287 N N . TRP A 1 169 ? 14.549 13.399 -1.178 1.00 96.75 169 TRP A N 1
ATOM 1288 C CA . TRP A 1 169 ? 14.032 13.447 0.192 1.00 96.75 169 TRP A CA 1
ATOM 1289 C C . TRP A 1 169 ? 12.747 12.640 0.354 1.00 96.75 169 TRP A C 1
ATOM 1291 O O . TRP A 1 169 ? 12.580 11.956 1.365 1.00 96.75 169 TRP A O 1
ATOM 1301 N N . VAL A 1 170 ? 11.861 12.668 -0.644 1.00 97.62 170 VAL A N 1
ATOM 1302 C CA . VAL A 1 170 ? 10.638 11.860 -0.624 1.00 97.62 170 VAL A CA 1
ATOM 1303 C C . VAL A 1 170 ? 10.959 10.364 -0.735 1.00 97.62 170 VAL A C 1
ATOM 1305 O O . VAL A 1 170 ? 10.416 9.565 0.029 1.00 97.62 170 VAL A O 1
ATOM 1308 N N . LEU A 1 171 ? 11.879 9.968 -1.623 1.00 96.94 171 LEU A N 1
ATOM 1309 C CA . LEU A 1 171 ? 12.330 8.571 -1.709 1.00 96.94 171 LEU A CA 1
ATOM 1310 C C . LEU A 1 171 ? 12.997 8.105 -0.408 1.00 96.94 171 LEU A C 1
ATOM 1312 O O . LEU A 1 171 ? 12.735 7.003 0.069 1.00 96.94 171 LEU A O 1
ATOM 1316 N N . TRP A 1 172 ? 13.815 8.961 0.202 1.00 96.38 172 TRP A N 1
ATOM 1317 C CA . TRP A 1 172 ? 14.458 8.686 1.482 1.00 96.38 172 TRP A CA 1
ATOM 1318 C C . TRP A 1 172 ? 13.441 8.505 2.613 1.00 96.38 172 TRP A C 1
ATOM 1320 O O . TRP A 1 172 ? 13.611 7.624 3.454 1.00 96.38 172 TRP A O 1
ATOM 1330 N N . GLU A 1 173 ? 12.367 9.299 2.639 1.00 97.25 173 GLU A N 1
ATOM 1331 C CA . GLU A 1 173 ? 11.267 9.117 3.592 1.00 97.25 173 GLU A CA 1
ATOM 1332 C C . GLU A 1 173 ? 10.613 7.739 3.428 1.00 97.25 173 GLU A C 1
ATOM 1334 O O . GLU A 1 173 ? 10.437 7.030 4.419 1.00 97.25 173 GLU A O 1
ATOM 1339 N N . LEU A 1 174 ? 10.334 7.314 2.192 1.00 97.62 174 LEU A N 1
ATOM 1340 C CA . LEU A 1 174 ? 9.781 5.987 1.900 1.00 97.62 174 LEU A CA 1
ATOM 1341 C C . LEU A 1 174 ? 10.723 4.854 2.347 1.00 97.62 174 LEU A C 1
ATOM 1343 O O . LEU A 1 174 ? 10.276 3.920 3.017 1.00 97.62 174 LEU A O 1
ATOM 1347 N N . CYS A 1 175 ? 12.027 4.958 2.066 1.00 96.69 175 CYS A N 1
ATOM 1348 C CA . CYS A 1 175 ? 13.032 4.011 2.571 1.00 96.69 175 CYS A CA 1
ATOM 1349 C C . CYS A 1 175 ? 13.153 4.041 4.104 1.00 96.69 175 CYS A C 1
ATOM 1351 O O . CYS A 1 175 ? 13.416 3.029 4.746 1.00 96.69 175 CYS A O 1
ATOM 1353 N N . SER A 1 176 ? 12.963 5.198 4.738 1.00 95.62 176 SER A N 1
ATOM 1354 C CA . SER A 1 176 ? 12.982 5.303 6.199 1.00 95.62 176 SER A CA 1
ATOM 1355 C C . SER A 1 176 ? 11.784 4.582 6.824 1.00 95.62 176 SER A C 1
ATOM 1357 O O . SER A 1 176 ? 11.945 3.833 7.791 1.00 95.6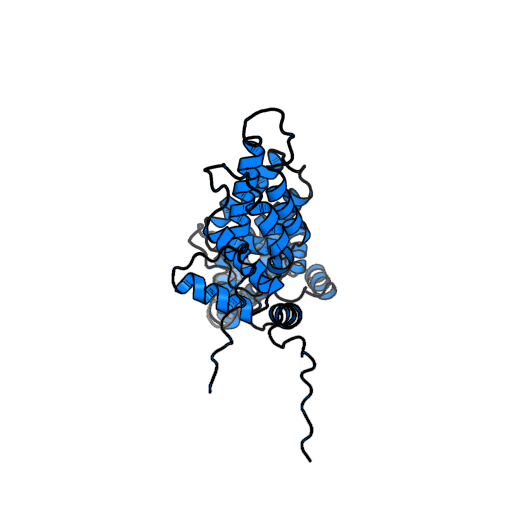2 176 SER A O 1
ATOM 1359 N N . LEU A 1 177 ? 10.591 4.739 6.239 1.00 95.00 177 LEU A N 1
ATOM 1360 C CA . LEU A 1 177 ? 9.374 4.050 6.678 1.00 95.00 177 LEU A CA 1
ATOM 1361 C C . LEU A 1 177 ? 9.525 2.523 6.573 1.00 95.00 177 LEU A C 1
ATOM 1363 O O . LEU A 1 177 ? 9.137 1.801 7.495 1.00 95.00 177 LEU A O 1
ATOM 1367 N N . SER A 1 178 ? 10.166 2.021 5.514 1.00 95.06 178 SER A N 1
ATOM 1368 C CA . SER A 1 178 ? 10.376 0.583 5.283 1.00 95.06 178 SER A CA 1
ATOM 1369 C C . SER A 1 178 ? 11.342 -0.110 6.264 1.00 95.06 178 SER A C 1
ATOM 1371 O O . SER A 1 178 ? 11.565 -1.322 6.184 1.00 95.06 178 SER A O 1
ATOM 1373 N N . ARG A 1 179 ? 11.909 0.615 7.235 1.00 92.50 179 ARG A N 1
ATOM 1374 C CA . ARG A 1 179 ? 12.754 0.025 8.289 1.00 92.50 179 ARG A CA 1
ATOM 1375 C C . ARG A 1 179 ? 11.958 -0.724 9.357 1.00 92.50 179 ARG A C 1
ATOM 1377 O O . ARG A 1 179 ? 12.539 -1.515 10.090 1.00 92.50 179 ARG A O 1
ATOM 1384 N N . SER A 1 180 ? 10.648 -0.493 9.437 1.00 92.25 180 SER A N 1
ATOM 1385 C CA . SER A 1 180 ? 9.727 -1.222 10.320 1.00 92.25 180 SER A CA 1
ATOM 1386 C C . SER A 1 180 ? 8.828 -2.159 9.515 1.00 92.25 180 SER A C 1
ATOM 1388 O O . SER A 1 180 ? 8.488 -1.842 8.379 1.00 92.25 180 SER A O 1
ATOM 1390 N N . GLU A 1 181 ? 8.378 -3.276 10.088 1.00 91.06 181 GLU A N 1
ATOM 1391 C CA . GLU A 1 181 ? 7.514 -4.223 9.361 1.00 91.06 181 GLU A CA 1
ATOM 1392 C C . GLU A 1 181 ? 6.163 -3.596 8.954 1.00 91.06 181 GLU A C 1
ATOM 1394 O O . GLU A 1 181 ? 5.689 -3.782 7.832 1.00 91.06 181 GLU A O 1
ATOM 1399 N N . CYS A 1 182 ? 5.571 -2.767 9.821 1.00 92.44 182 CYS A N 1
ATOM 1400 C CA . CYS A 1 182 ? 4.372 -1.993 9.483 1.00 92.44 182 CYS A CA 1
ATOM 1401 C C . CYS A 1 182 ? 4.619 -1.010 8.338 1.00 92.44 182 CYS A C 1
ATOM 1403 O O . CYS A 1 182 ? 3.809 -0.906 7.419 1.00 92.44 182 CYS A O 1
ATOM 1405 N N . GLY A 1 183 ? 5.745 -0.297 8.381 1.00 94.81 183 GLY A N 1
ATOM 1406 C CA . GLY A 1 183 ? 6.105 0.645 7.333 1.00 94.81 183 GLY A CA 1
ATOM 1407 C C . GLY A 1 183 ? 6.460 -0.045 6.016 1.00 94.81 183 GLY A C 1
ATOM 1408 O O . GLY A 1 183 ? 6.078 0.460 4.967 1.00 94.81 183 GLY A O 1
ATOM 1409 N N . ARG A 1 184 ? 7.067 -1.244 6.036 1.00 94.75 184 ARG A N 1
ATOM 1410 C CA . ARG A 1 184 ? 7.239 -2.081 4.833 1.00 94.75 184 ARG A CA 1
ATOM 1411 C C . ARG A 1 184 ? 5.902 -2.367 4.176 1.00 94.75 184 ARG A C 1
ATOM 1413 O O . ARG A 1 184 ? 5.761 -2.119 2.985 1.00 94.75 184 ARG A O 1
ATOM 1420 N N . GLN A 1 185 ? 4.911 -2.824 4.946 1.00 94.38 185 GLN A N 1
ATOM 1421 C CA . GLN A 1 185 ? 3.574 -3.064 4.399 1.00 94.38 185 GLN A CA 1
ATOM 1422 C C . GLN A 1 185 ? 2.895 -1.782 3.913 1.00 94.38 185 GLN A C 1
ATOM 1424 O O . GLN A 1 185 ? 2.242 -1.819 2.875 1.00 94.38 185 GLN A O 1
ATOM 1429 N N . ALA A 1 186 ? 3.090 -0.654 4.600 1.00 96.06 186 ALA A N 1
ATOM 1430 C CA . ALA A 1 186 ? 2.566 0.632 4.154 1.00 96.06 186 ALA A CA 1
ATOM 1431 C C . ALA A 1 186 ? 3.177 1.077 2.819 1.00 96.06 186 ALA A C 1
ATOM 1433 O O . ALA A 1 186 ? 2.449 1.534 1.944 1.00 96.06 186 ALA A O 1
ATOM 1434 N N . VAL A 1 187 ? 4.489 0.905 2.622 1.00 97.12 187 VAL A N 1
ATOM 1435 C CA . VAL A 1 187 ? 5.184 1.262 1.371 1.00 97.12 187 VAL A CA 1
ATOM 1436 C C . VAL A 1 187 ? 4.644 0.459 0.183 1.00 97.12 187 VAL A C 1
ATOM 1438 O O . VAL A 1 187 ? 4.568 0.989 -0.922 1.00 97.12 187 VAL A O 1
ATOM 1441 N N . LEU A 1 188 ? 4.149 -0.767 0.392 1.00 95.00 188 LEU A N 1
ATOM 1442 C CA . LEU A 1 188 ? 3.483 -1.542 -0.667 1.00 95.00 188 LEU A CA 1
ATOM 1443 C C . LEU A 1 188 ? 2.205 -0.871 -1.201 1.00 95.00 188 LEU A C 1
ATOM 1445 O O . LEU A 1 188 ? 1.787 -1.175 -2.320 1.00 95.00 188 LEU A O 1
ATOM 1449 N N . ALA A 1 189 ? 1.613 0.079 -0.464 1.00 94.12 189 ALA A N 1
ATOM 1450 C CA . ALA A 1 189 ? 0.511 0.898 -0.964 1.00 94.12 189 ALA A CA 1
ATOM 1451 C C . ALA A 1 189 ? 0.913 1.749 -2.181 1.00 94.12 189 ALA A C 1
ATOM 1453 O O . ALA A 1 189 ? 0.031 2.144 -2.936 1.00 94.12 189 ALA A O 1
ATOM 1454 N N . LEU A 1 190 ? 2.210 1.965 -2.450 1.00 94.62 190 LEU A N 1
ATOM 1455 C CA . LEU A 1 190 ? 2.688 2.553 -3.710 1.00 94.62 190 LEU A CA 1
ATOM 1456 C C . LEU A 1 190 ? 2.140 1.815 -4.938 1.00 94.62 190 LEU A C 1
ATOM 1458 O O . LEU A 1 190 ? 1.792 2.450 -5.930 1.00 94.62 190 LEU A O 1
ATOM 1462 N N . GLY A 1 191 ? 1.987 0.488 -4.854 1.00 91.81 191 GLY A N 1
ATOM 1463 C CA . GLY A 1 191 ? 1.427 -0.331 -5.931 1.00 91.81 191 GLY A CA 1
ATOM 1464 C C . GLY A 1 191 ? -0.041 -0.027 -6.259 1.00 91.81 191 GLY A C 1
ATOM 1465 O O . GLY A 1 191 ? -0.519 -0.414 -7.322 1.00 91.81 191 GLY A O 1
ATOM 1466 N N . LEU A 1 192 ? -0.757 0.696 -5.387 1.00 91.12 192 LEU A N 1
ATOM 1467 C CA . LEU A 1 192 ? -2.111 1.206 -5.647 1.00 91.12 192 LEU A CA 1
ATOM 1468 C C . LEU A 1 192 ? -2.124 2.447 -6.550 1.00 91.12 192 LEU A C 1
ATOM 1470 O O . LEU A 1 192 ? -3.188 2.862 -7.022 1.00 91.12 192 LEU A O 1
ATOM 1474 N N . PHE A 1 193 ? -0.957 3.042 -6.793 1.00 93.81 193 PHE A N 1
ATOM 1475 C CA . PHE A 1 193 ? -0.782 4.252 -7.581 1.00 93.81 193 PHE A CA 1
ATOM 1476 C C . PHE A 1 193 ? 0.102 3.958 -8.799 1.00 93.81 193 PHE A C 1
ATOM 1478 O O . PHE A 1 193 ? 1.320 4.131 -8.726 1.00 93.81 193 PHE A O 1
ATOM 1485 N N . PRO A 1 194 ? -0.474 3.517 -9.939 1.00 92.69 194 PRO A N 1
ATOM 1486 C CA . PRO A 1 194 ? 0.299 3.216 -11.146 1.00 92.69 194 PRO A CA 1
ATOM 1487 C C . PRO A 1 194 ? 1.173 4.382 -11.620 1.00 92.69 194 PRO A C 1
ATOM 1489 O O . PRO A 1 194 ? 2.228 4.171 -12.210 1.00 92.69 194 PRO A O 1
ATOM 1492 N N . GLU A 1 195 ? 0.748 5.617 -11.360 1.00 94.69 195 GLU A N 1
ATOM 1493 C CA . GLU A 1 195 ? 1.499 6.835 -11.654 1.00 94.69 195 GLU A CA 1
ATOM 1494 C C . GLU A 1 195 ? 2.789 6.916 -10.824 1.00 94.69 195 GLU A C 1
ATOM 1496 O O . GLU A 1 195 ? 3.846 7.227 -11.366 1.00 94.69 195 GLU A O 1
ATOM 1501 N N . ALA A 1 196 ? 2.731 6.548 -9.539 1.00 95.12 196 ALA A N 1
ATOM 1502 C CA . ALA A 1 196 ? 3.905 6.492 -8.671 1.00 95.12 196 ALA A CA 1
ATOM 1503 C C . ALA A 1 196 ? 4.879 5.391 -9.113 1.00 95.12 196 ALA A C 1
ATOM 1505 O O . ALA A 1 196 ? 6.085 5.620 -9.168 1.00 95.12 196 ALA A O 1
ATOM 1506 N N . VAL A 1 197 ? 4.363 4.215 -9.494 1.00 94.69 197 VAL A N 1
ATOM 1507 C CA . VAL A 1 197 ? 5.190 3.110 -10.016 1.00 94.69 197 VAL A CA 1
ATOM 1508 C C . VAL A 1 197 ? 5.951 3.543 -11.273 1.00 94.69 197 VAL A C 1
ATOM 1510 O O . VAL A 1 197 ? 7.146 3.278 -11.380 1.00 94.69 197 VAL A O 1
ATOM 1513 N N . LYS A 1 198 ? 5.297 4.255 -12.200 1.00 94.00 198 LYS A N 1
ATOM 1514 C CA . LYS A 1 198 ? 5.952 4.792 -13.404 1.00 94.00 198 LYS A CA 1
ATOM 1515 C C . LYS A 1 198 ? 7.063 5.784 -13.070 1.00 94.00 198 LYS A C 1
ATOM 1517 O O . LYS A 1 198 ? 8.160 5.633 -13.594 1.00 94.00 198 LYS A O 1
ATOM 1522 N N . ILE A 1 199 ? 6.816 6.722 -12.155 1.00 94.25 199 ILE A N 1
ATOM 1523 C CA . ILE A 1 199 ? 7.831 7.687 -11.703 1.00 94.25 199 ILE A CA 1
ATOM 1524 C C . ILE A 1 199 ? 9.047 6.980 -11.095 1.00 94.25 199 ILE A C 1
ATOM 1526 O O . ILE A 1 199 ? 10.182 7.357 -11.376 1.00 94.25 199 ILE A O 1
ATOM 1530 N N . LEU A 1 200 ? 8.838 5.926 -10.300 1.00 94.06 200 LEU A N 1
ATOM 1531 C CA . LEU A 1 200 ? 9.946 5.140 -9.751 1.00 94.06 200 LEU A CA 1
ATOM 1532 C C . LEU A 1 200 ? 10.742 4.428 -10.859 1.00 94.06 200 LEU A C 1
ATOM 1534 O O . LEU A 1 200 ? 11.966 4.357 -10.783 1.00 94.06 200 LEU A O 1
ATOM 1538 N N . ILE A 1 201 ? 10.079 3.913 -11.902 1.00 92.69 201 ILE A N 1
ATOM 1539 C CA . ILE A 1 201 ? 10.763 3.318 -13.066 1.00 92.69 201 ILE A CA 1
ATOM 1540 C C . ILE A 1 201 ? 11.578 4.384 -13.807 1.00 92.69 201 ILE A C 1
ATOM 1542 O O . ILE A 1 201 ? 12.719 4.133 -14.189 1.00 92.69 201 ILE A O 1
ATOM 1546 N N . GLU A 1 202 ? 11.025 5.577 -14.011 1.00 90.75 202 GLU A N 1
ATOM 1547 C CA . GLU A 1 202 ? 11.723 6.700 -14.647 1.00 90.75 202 GLU A CA 1
ATOM 1548 C C . GLU A 1 202 ? 12.943 7.145 -13.827 1.00 90.75 202 GLU A C 1
ATOM 1550 O O . GLU A 1 202 ? 14.019 7.356 -14.389 1.00 90.75 202 GLU A O 1
ATOM 1555 N N . ALA A 1 203 ? 12.825 7.181 -12.497 1.00 90.56 203 ALA A N 1
ATOM 1556 C CA . ALA A 1 203 ? 13.930 7.473 -11.584 1.00 90.56 203 ALA A CA 1
ATOM 1557 C C . ALA A 1 203 ? 15.099 6.477 -11.721 1.00 90.56 203 ALA A C 1
ATOM 1559 O O . ALA A 1 203 ? 16.258 6.867 -11.592 1.00 90.56 203 ALA A O 1
ATOM 1560 N N . LEU A 1 204 ? 14.823 5.211 -12.059 1.00 88.62 204 LEU A N 1
ATOM 1561 C CA . LEU A 1 204 ? 15.867 4.223 -12.356 1.00 88.62 204 LEU A CA 1
ATOM 1562 C C . LEU A 1 204 ? 16.579 4.485 -13.696 1.00 88.62 204 LEU A C 1
ATOM 1564 O O . LEU A 1 204 ? 17.768 4.207 -13.823 1.00 88.62 204 LEU A O 1
ATOM 1568 N N . HIS A 1 205 ? 15.889 5.038 -14.698 1.00 81.62 205 HIS A N 1
ATOM 1569 C CA . HIS A 1 205 ? 16.501 5.394 -15.988 1.00 81.62 205 HIS A CA 1
ATOM 1570 C C . HIS A 1 205 ? 17.360 6.668 -15.899 1.00 81.62 205 HIS A C 1
ATOM 1572 O O . HIS A 1 205 ? 18.337 6.840 -16.630 1.00 81.62 205 HIS A O 1
ATOM 1578 N N . SER A 1 206 ? 17.003 7.553 -14.973 1.00 65.88 206 SER A N 1
ATOM 1579 C CA . SER A 1 206 ? 17.503 8.919 -14.828 1.00 65.88 206 SER A CA 1
ATOM 1580 C C . SER A 1 206 ? 18.996 9.030 -14.465 1.00 65.88 206 SER A C 1
ATOM 1582 O O . SER A 1 206 ? 19.621 10.061 -14.717 1.00 65.88 206 SER A O 1
ATOM 1584 N N . ALA A 1 207 ? 19.608 7.975 -13.917 1.00 60.75 207 ALA A N 1
ATOM 1585 C CA . ALA A 1 207 ? 21.043 7.941 -13.614 1.00 60.75 207 ALA A CA 1
ATOM 1586 C C . ALA A 1 207 ? 21.948 7.990 -14.860 1.00 60.75 207 ALA A C 1
ATOM 1588 O O . ALA A 1 207 ? 23.164 8.147 -14.732 1.00 60.75 207 ALA A O 1
ATOM 1589 N N . LYS A 1 208 ? 21.364 7.874 -16.059 1.00 59.19 208 LYS A N 1
ATOM 1590 C CA . LYS A 1 208 ? 22.083 7.612 -17.306 1.00 59.19 208 LYS A CA 1
ATOM 1591 C C . LYS A 1 208 ? 22.070 8.749 -18.337 1.00 59.19 208 LYS A C 1
ATOM 1593 O O . LYS A 1 208 ? 22.957 8.771 -19.180 1.00 59.19 208 LYS A O 1
ATOM 1598 N N . GLU A 1 209 ? 21.109 9.675 -18.308 1.00 50.06 209 GLU A N 1
ATOM 1599 C CA . GLU A 1 209 ? 20.870 10.610 -19.432 1.00 50.06 209 GLU A CA 1
ATOM 1600 C C . GLU A 1 209 ? 21.812 11.829 -19.524 1.00 50.06 209 GLU A C 1
ATOM 1602 O O . GLU A 1 209 ? 21.661 12.638 -20.439 1.00 50.06 209 GLU A O 1
ATOM 1607 N N . LEU A 1 210 ? 22.823 11.975 -18.657 1.00 45.03 210 LEU A N 1
ATOM 1608 C CA . LEU A 1 210 ? 23.852 12.999 -18.879 1.00 45.03 210 LEU A CA 1
ATOM 1609 C C . LEU A 1 210 ? 24.928 12.478 -19.853 1.00 45.03 210 LEU A C 1
ATOM 1611 O O . LEU A 1 210 ? 25.729 11.615 -19.506 1.00 45.03 210 LEU A O 1
ATOM 1615 N N . GLU A 1 211 ? 24.900 13.020 -21.072 1.00 38.31 211 GLU A N 1
ATOM 1616 C CA . GLU A 1 211 ? 25.831 12.858 -22.203 1.00 38.31 211 GLU A CA 1
ATOM 1617 C C . GLU A 1 211 ? 27.322 12.554 -21.870 1.00 38.31 211 GLU A C 1
ATOM 1619 O O . GLU A 1 211 ? 27.882 13.060 -20.890 1.00 38.31 211 GLU A O 1
ATOM 1624 N N . PRO A 1 212 ? 28.028 11.799 -22.741 1.00 42.66 212 PRO A N 1
ATOM 1625 C CA . PRO A 1 212 ? 29.341 11.210 -22.485 1.00 42.66 212 PRO A CA 1
ATOM 1626 C C . PRO A 1 212 ? 30.495 12.176 -22.804 1.00 42.66 212 PRO A C 1
ATOM 1628 O O . PRO A 1 212 ? 31.315 11.900 -23.678 1.00 42.66 212 PRO A O 1
ATOM 1631 N N . VAL A 1 213 ? 30.594 13.310 -22.104 1.00 41.88 213 VAL A N 1
ATOM 1632 C CA . VAL A 1 213 ? 31.752 14.226 -22.261 1.00 41.88 213 VAL A CA 1
ATOM 1633 C C . VAL A 1 213 ? 32.656 14.285 -21.025 1.00 41.88 213 VAL A C 1
ATOM 1635 O O . VAL A 1 213 ? 33.725 14.889 -21.053 1.00 41.88 213 VAL A O 1
ATOM 1638 N N . SER A 1 214 ? 32.353 13.540 -19.965 1.00 38.28 214 SER A N 1
ATOM 1639 C CA . SER A 1 214 ? 33.328 13.324 -18.894 1.00 38.28 214 SER A CA 1
ATOM 1640 C C . SER A 1 214 ? 33.235 11.917 -18.337 1.00 38.28 214 SER A C 1
ATOM 1642 O O . SER A 1 214 ? 32.159 11.473 -17.949 1.00 38.28 214 SER A O 1
ATOM 1644 N N . LEU A 1 215 ? 34.383 11.241 -18.273 1.00 44.38 215 LEU A N 1
ATOM 1645 C CA . LEU A 1 215 ? 34.609 10.024 -17.500 1.00 44.38 215 LEU A CA 1
ATOM 1646 C C . LEU A 1 215 ? 34.288 10.266 -16.020 1.00 44.38 215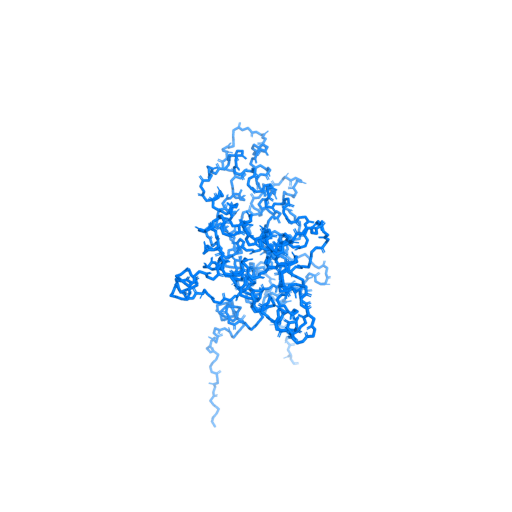 LEU A C 1
ATOM 1648 O O . LEU A 1 215 ? 35.188 10.494 -15.225 1.00 44.38 215 LEU A O 1
ATOM 1652 N N . THR A 1 216 ? 33.018 10.206 -15.650 1.00 41.06 216 THR A N 1
ATOM 1653 C CA . THR A 1 216 ? 32.576 10.007 -14.273 1.00 41.06 216 THR A CA 1
ATOM 1654 C C . THR A 1 216 ? 31.093 9.683 -14.296 1.00 41.06 216 THR A C 1
ATOM 1656 O O . THR A 1 216 ? 30.329 10.334 -14.998 1.00 41.06 216 THR A O 1
ATOM 1659 N N . CYS A 1 217 ? 30.737 8.647 -13.540 1.00 48.03 217 CYS A N 1
ATOM 1660 C CA . CYS A 1 217 ? 29.413 8.301 -13.022 1.00 48.03 217 CYS A CA 1
ATOM 1661 C C . CYS A 1 217 ? 28.403 9.469 -13.019 1.00 48.03 217 CYS A C 1
ATOM 1663 O O . CYS A 1 217 ? 28.794 10.601 -12.732 1.00 48.03 217 CYS A O 1
ATOM 1665 N N . GLY A 1 218 ? 27.111 9.186 -13.237 1.00 58.06 218 GLY A N 1
ATOM 1666 C CA . GLY A 1 218 ? 26.035 10.167 -13.043 1.00 58.06 218 GLY A CA 1
ATOM 1667 C C . GLY A 1 218 ? 26.170 10.936 -11.719 1.00 58.06 218 GLY A C 1
ATOM 1668 O O . GLY A 1 218 ? 26.855 10.490 -10.793 1.00 58.06 218 GLY A O 1
ATOM 1669 N N . THR A 1 219 ? 25.552 12.118 -11.627 1.00 71.88 219 THR A N 1
ATOM 1670 C CA . THR A 1 219 ? 25.681 12.979 -10.438 1.00 71.88 219 THR A CA 1
ATOM 1671 C C . THR A 1 219 ? 25.388 12.182 -9.151 1.00 71.88 219 THR A C 1
ATOM 1673 O O . THR A 1 219 ? 24.518 11.306 -9.164 1.00 71.88 219 THR A O 1
ATOM 1676 N N . PRO A 1 220 ? 26.075 12.450 -8.019 1.00 82.31 220 PRO A N 1
ATOM 1677 C CA . PRO A 1 220 ? 25.843 11.725 -6.763 1.00 82.31 220 PRO A CA 1
ATOM 1678 C C . PRO A 1 220 ? 24.367 11.692 -6.340 1.00 82.31 220 PRO A C 1
ATOM 1680 O O . PRO A 1 220 ? 23.905 10.704 -5.775 1.00 82.31 220 PRO A O 1
ATOM 1683 N N . LEU A 1 221 ? 23.630 12.754 -6.676 1.00 86.12 221 LEU A N 1
ATOM 1684 C CA . LEU A 1 221 ? 22.186 12.864 -6.502 1.00 86.12 221 LEU A CA 1
ATOM 1685 C C . LEU A 1 221 ? 21.421 11.815 -7.323 1.00 86.12 221 LEU A C 1
ATOM 1687 O O . LEU A 1 221 ? 20.620 11.074 -6.760 1.00 86.12 221 LEU A O 1
ATOM 1691 N N . ASN A 1 222 ? 21.704 11.687 -8.621 1.00 85.31 222 ASN A N 1
ATOM 1692 C CA . ASN A 1 222 ? 21.032 10.709 -9.478 1.00 85.31 222 ASN A CA 1
ATOM 1693 C C . ASN A 1 222 ? 21.344 9.264 -9.060 1.00 85.31 222 ASN A C 1
ATOM 1695 O O . ASN A 1 222 ? 20.469 8.404 -9.128 1.00 85.31 222 ASN A O 1
ATOM 1699 N N . LEU A 1 223 ? 22.559 8.997 -8.570 1.00 84.81 223 LEU A N 1
ATOM 1700 C CA . LEU A 1 223 ? 22.913 7.687 -8.020 1.00 84.81 223 LEU A CA 1
ATOM 1701 C C . LEU A 1 223 ? 22.147 7.386 -6.720 1.00 84.81 223 LEU A C 1
ATOM 1703 O O . LEU A 1 223 ? 21.654 6.276 -6.533 1.00 84.81 223 LEU A O 1
ATOM 1707 N N . ALA A 1 224 ? 22.005 8.371 -5.829 1.00 89.19 224 ALA A N 1
ATOM 1708 C CA . ALA A 1 224 ? 21.213 8.217 -4.610 1.00 89.19 224 ALA A CA 1
ATOM 1709 C C . ALA A 1 224 ? 19.726 7.976 -4.920 1.00 89.19 224 ALA A C 1
ATOM 1711 O O . ALA A 1 224 ? 19.106 7.102 -4.314 1.00 89.19 224 ALA A O 1
ATOM 1712 N N . ILE A 1 225 ? 19.177 8.691 -5.907 1.00 92.12 225 ILE A N 1
ATOM 1713 C CA . ILE A 1 225 ? 17.809 8.496 -6.404 1.00 92.12 225 ILE A CA 1
ATOM 1714 C C . ILE A 1 225 ? 17.633 7.087 -6.973 1.00 92.12 225 ILE A C 1
ATOM 1716 O O . ILE A 1 225 ? 16.649 6.418 -6.649 1.00 92.12 225 ILE A O 1
ATOM 1720 N N . PHE A 1 226 ? 18.595 6.612 -7.767 1.00 90.62 226 PHE A N 1
ATOM 1721 C CA . PHE A 1 226 ? 18.595 5.252 -8.299 1.00 90.62 226 PHE A CA 1
ATOM 1722 C C . PHE A 1 226 ? 18.561 4.212 -7.175 1.00 90.62 226 PHE A C 1
ATOM 1724 O O . PHE A 1 226 ? 17.692 3.342 -7.172 1.00 90.62 226 PHE A O 1
ATOM 1731 N N . HIS A 1 227 ? 19.463 4.314 -6.193 1.00 89.69 227 HIS A N 1
ATOM 1732 C CA . HIS A 1 227 ? 19.532 3.353 -5.091 1.00 89.69 227 HIS A CA 1
ATOM 1733 C C . HIS A 1 227 ? 18.267 3.357 -4.231 1.00 89.69 227 HIS A C 1
ATOM 1735 O O . HIS A 1 227 ? 17.754 2.285 -3.919 1.00 89.69 227 HIS A O 1
ATOM 1741 N N . ALA A 1 228 ? 17.734 4.534 -3.891 1.00 93.44 228 ALA A N 1
ATOM 1742 C CA . ALA A 1 228 ? 16.500 4.633 -3.115 1.00 93.44 228 ALA A CA 1
ATOM 1743 C C . ALA A 1 228 ? 15.300 4.054 -3.887 1.00 93.44 228 ALA A C 1
ATOM 1745 O O . ALA A 1 228 ? 14.496 3.307 -3.333 1.00 93.44 228 ALA A O 1
ATOM 1746 N N . SER A 1 229 ? 15.216 4.314 -5.196 1.00 94.38 229 SER A N 1
ATOM 1747 C CA . SER A 1 229 ? 14.173 3.734 -6.054 1.00 94.38 229 SER A CA 1
ATOM 1748 C C . SER A 1 229 ? 14.303 2.211 -6.162 1.00 94.38 229 SER A C 1
ATOM 1750 O O . SER A 1 229 ? 13.301 1.499 -6.100 1.00 94.38 229 SER A O 1
ATOM 1752 N N . ALA A 1 230 ? 15.529 1.692 -6.282 1.00 93.00 230 ALA A N 1
ATOM 1753 C CA . ALA A 1 230 ? 15.800 0.258 -6.320 1.00 93.00 230 ALA A CA 1
ATOM 1754 C C . ALA A 1 230 ? 15.441 -0.432 -4.993 1.00 93.00 230 ALA A C 1
ATOM 1756 O O . ALA A 1 230 ? 14.842 -1.503 -5.015 1.00 93.00 230 ALA A O 1
ATOM 1757 N N . GLU A 1 231 ? 15.740 0.188 -3.848 1.00 93.19 231 GLU A N 1
ATOM 1758 C CA . GLU A 1 231 ? 15.352 -0.318 -2.524 1.00 93.19 231 GLU A CA 1
ATOM 1759 C C . GLU A 1 231 ? 13.823 -0.414 -2.383 1.00 93.19 231 GLU A C 1
ATOM 1761 O O . GLU A 1 231 ? 13.296 -1.436 -1.939 1.00 93.19 231 GLU A O 1
ATOM 1766 N N . ILE A 1 232 ? 13.088 0.608 -2.833 1.00 95.81 232 ILE A N 1
ATOM 1767 C CA . ILE A 1 232 ? 11.618 0.590 -2.842 1.00 95.81 232 ILE A CA 1
ATOM 1768 C C . ILE A 1 232 ? 11.088 -0.524 -3.758 1.00 95.81 232 ILE A C 1
ATOM 1770 O O . ILE A 1 232 ? 10.170 -1.254 -3.376 1.00 95.81 232 ILE A O 1
ATOM 1774 N N . PHE A 1 233 ? 11.673 -0.706 -4.947 1.00 95.19 233 PHE A N 1
ATOM 1775 C CA . PHE A 1 233 ? 11.282 -1.800 -5.837 1.00 95.19 233 PHE A CA 1
ATOM 1776 C C . PHE A 1 233 ? 11.601 -3.176 -5.267 1.00 95.19 233 PHE A C 1
ATOM 1778 O O . PHE A 1 233 ? 10.801 -4.088 -5.453 1.00 95.19 233 PHE A O 1
ATOM 1785 N N . GLU A 1 234 ? 12.711 -3.344 -4.547 1.00 93.75 234 GLU A N 1
ATOM 1786 C CA . GLU A 1 234 ? 13.015 -4.607 -3.875 1.00 93.75 234 GLU A CA 1
ATOM 1787 C C . GLU A 1 234 ? 11.894 -4.990 -2.901 1.00 93.75 234 GLU A C 1
ATOM 1789 O O . GLU A 1 234 ? 11.462 -6.143 -2.896 1.00 93.75 234 GLU A O 1
ATOM 1794 N N . LEU A 1 235 ? 11.341 -4.032 -2.153 1.00 94.19 235 LEU A N 1
ATOM 1795 C CA . LEU A 1 235 ? 10.191 -4.278 -1.274 1.00 94.19 235 LEU A CA 1
ATOM 1796 C C . LEU A 1 235 ? 8.950 -4.720 -2.057 1.00 94.19 235 LEU A C 1
ATOM 1798 O O . LEU A 1 235 ? 8.323 -5.715 -1.701 1.00 94.19 235 LEU A O 1
ATOM 1802 N N . ILE A 1 236 ? 8.609 -4.006 -3.134 1.00 94.56 236 ILE A N 1
ATOM 1803 C CA . ILE A 1 236 ? 7.424 -4.301 -3.957 1.00 94.56 236 ILE A CA 1
ATOM 1804 C C . ILE A 1 236 ? 7.544 -5.678 -4.622 1.00 94.56 236 ILE A C 1
ATOM 1806 O O . ILE A 1 236 ? 6.580 -6.439 -4.674 1.00 94.56 236 ILE A O 1
ATOM 1810 N N . VAL A 1 237 ? 8.728 -6.004 -5.133 1.00 93.94 237 VAL A N 1
ATOM 1811 C CA . VAL A 1 237 ? 8.981 -7.217 -5.913 1.00 93.94 237 VAL A CA 1
ATOM 1812 C C . VAL A 1 237 ? 9.111 -8.459 -5.030 1.00 93.94 237 VAL A C 1
ATOM 1814 O O . VAL A 1 237 ? 8.681 -9.540 -5.428 1.00 93.94 237 VAL A O 1
ATOM 1817 N N . THR A 1 238 ? 9.674 -8.318 -3.827 1.00 92.94 238 THR A N 1
ATOM 1818 C CA . THR A 1 238 ? 9.821 -9.434 -2.879 1.00 92.94 238 THR A CA 1
ATOM 1819 C C . THR A 1 238 ? 8.538 -9.752 -2.113 1.00 92.94 238 THR A C 1
ATOM 1821 O O . THR A 1 238 ? 8.453 -10.812 -1.487 1.00 92.94 238 THR A O 1
ATOM 1824 N N . ASP A 1 239 ? 7.535 -8.872 -2.161 1.00 92.00 239 ASP A N 1
ATOM 1825 C CA . ASP A 1 239 ? 6.257 -9.108 -1.508 1.00 92.00 239 ASP A CA 1
ATOM 1826 C C . ASP A 1 239 ? 5.460 -10.226 -2.212 1.00 92.00 239 ASP A C 1
ATOM 1828 O O . ASP A 1 239 ? 5.135 -10.114 -3.396 1.00 92.00 239 ASP A O 1
ATOM 1832 N N . PRO A 1 240 ? 5.063 -11.294 -1.497 1.00 88.25 240 PRO A N 1
ATOM 1833 C CA . PRO A 1 240 ? 4.464 -12.475 -2.117 1.00 88.25 240 PRO A CA 1
ATOM 1834 C C . PRO A 1 240 ? 2.995 -12.296 -2.524 1.00 88.25 240 PRO A C 1
ATOM 1836 O O . PRO A 1 240 ? 2.361 -13.253 -2.975 1.00 88.25 240 PRO A O 1
ATOM 1839 N N . THR A 1 241 ? 2.391 -11.121 -2.320 1.00 87.38 241 THR A N 1
ATOM 1840 C CA . THR A 1 241 ? 0.964 -10.954 -2.600 1.00 87.38 241 THR A CA 1
ATOM 1841 C C . THR A 1 241 ? 0.682 -10.764 -4.079 1.00 87.38 241 THR A C 1
ATOM 1843 O O . THR A 1 241 ? 1.425 -10.114 -4.812 1.00 87.38 241 THR A O 1
ATOM 1846 N N . SER A 1 242 ? -0.472 -11.281 -4.506 1.00 84.38 242 SER A N 1
ATOM 1847 C CA . SER A 1 242 ? -0.982 -11.082 -5.867 1.00 84.38 242 SER A CA 1
ATOM 1848 C C . SER A 1 242 ? -1.095 -9.600 -6.240 1.00 84.38 242 SER A C 1
ATOM 1850 O O . SER A 1 242 ? -0.844 -9.236 -7.385 1.00 84.38 242 SER A O 1
ATOM 1852 N N . SER A 1 243 ? -1.418 -8.745 -5.267 1.00 83.62 243 SER A N 1
ATOM 1853 C CA . SER A 1 243 ? -1.484 -7.293 -5.411 1.00 83.62 243 SER A CA 1
ATOM 1854 C C . SER A 1 243 ? -0.152 -6.665 -5.802 1.00 83.62 243 SER A C 1
ATOM 1856 O O . SER A 1 243 ? -0.088 -5.973 -6.817 1.00 83.62 243 SER A O 1
ATOM 1858 N N . SER A 1 244 ? 0.910 -6.944 -5.049 1.00 89.19 244 SER A N 1
ATOM 1859 C CA . SER A 1 244 ? 2.234 -6.402 -5.351 1.00 89.19 244 SER A CA 1
ATOM 1860 C C . SER A 1 244 ? 2.751 -6.968 -6.664 1.00 89.19 244 SER A C 1
ATOM 1862 O O . SER A 1 244 ? 3.164 -6.199 -7.526 1.00 89.19 244 SER A O 1
ATOM 1864 N N . LEU A 1 245 ? 2.596 -8.280 -6.885 1.00 90.12 245 LEU A N 1
ATOM 1865 C CA . LEU A 1 245 ? 2.938 -8.913 -8.158 1.00 90.12 245 LEU A CA 1
ATOM 1866 C C . LEU A 1 245 ? 2.252 -8.218 -9.341 1.00 90.12 245 LEU A C 1
ATOM 1868 O O . LEU A 1 245 ? 2.916 -7.873 -10.311 1.00 90.12 245 LEU A O 1
ATOM 1872 N N . SER A 1 246 ? 0.945 -7.952 -9.253 1.00 88.06 246 SER A N 1
ATOM 1873 C CA . SER A 1 246 ? 0.204 -7.275 -10.325 1.00 88.06 246 SER A CA 1
ATOM 1874 C C . SER A 1 246 ? 0.674 -5.840 -10.591 1.00 88.06 246 SER A C 1
ATOM 1876 O O . SER A 1 246 ? 0.586 -5.385 -11.729 1.00 88.06 246 SER A O 1
ATOM 1878 N N . ALA A 1 247 ? 1.204 -5.150 -9.576 1.00 89.31 247 ALA A N 1
ATOM 1879 C CA . ALA A 1 247 ? 1.656 -3.768 -9.695 1.00 89.31 247 ALA A CA 1
ATOM 1880 C C . ALA A 1 247 ? 2.961 -3.631 -10.497 1.00 89.31 247 ALA A C 1
ATOM 1882 O O . ALA A 1 247 ? 3.136 -2.637 -11.196 1.00 89.31 247 ALA A O 1
ATOM 1883 N N . TRP A 1 248 ? 3.869 -4.612 -10.427 1.00 92.88 248 TRP A N 1
ATOM 1884 C CA . TRP A 1 248 ? 5.175 -4.525 -11.095 1.00 92.88 248 TRP A CA 1
ATOM 1885 C C . TRP A 1 248 ? 5.346 -5.499 -12.264 1.00 92.88 248 TRP A C 1
ATOM 1887 O O . TRP A 1 248 ? 6.119 -5.204 -13.176 1.00 92.88 248 TRP A O 1
ATOM 1897 N N . ILE A 1 249 ? 4.641 -6.641 -12.291 1.00 92.75 249 ILE A N 1
ATOM 1898 C CA . ILE A 1 249 ? 4.913 -7.700 -13.278 1.00 92.75 249 ILE A CA 1
ATOM 1899 C C . ILE A 1 249 ? 4.691 -7.236 -14.711 1.00 92.75 249 ILE A C 1
ATOM 1901 O O . ILE A 1 249 ? 5.396 -7.687 -15.605 1.00 92.75 249 ILE A O 1
ATOM 1905 N N . VAL A 1 250 ? 3.760 -6.308 -14.945 1.00 91.69 250 VAL A N 1
ATOM 1906 C CA . VAL A 1 250 ? 3.515 -5.710 -16.267 1.00 91.69 250 VAL A CA 1
ATOM 1907 C C . VAL A 1 250 ? 4.696 -4.860 -16.751 1.00 91.69 250 VAL A C 1
ATOM 1909 O O . VAL A 1 250 ? 4.902 -4.727 -17.954 1.00 91.69 250 VAL A O 1
ATOM 1912 N N . HIS A 1 251 ? 5.516 -4.365 -15.823 1.00 94.00 251 HIS A N 1
ATOM 1913 C CA . HIS A 1 251 ? 6.680 -3.517 -16.063 1.00 94.00 251 HIS A CA 1
ATOM 1914 C C . HIS A 1 251 ? 8.012 -4.284 -16.060 1.00 94.00 251 HIS A C 1
ATOM 1916 O O . HIS A 1 251 ? 9.062 -3.660 -16.187 1.00 94.00 251 HIS A O 1
ATOM 1922 N N . ALA A 1 252 ? 8.010 -5.620 -15.941 1.00 93.56 252 ALA A N 1
ATOM 1923 C CA . ALA A 1 252 ? 9.238 -6.406 -15.764 1.00 93.56 252 ALA A CA 1
ATOM 1924 C C . ALA A 1 252 ? 10.297 -6.153 -16.855 1.00 93.56 252 ALA A C 1
ATOM 1926 O O . ALA A 1 252 ? 11.476 -6.005 -16.547 1.00 93.56 252 ALA A O 1
ATOM 1927 N N . THR A 1 253 ? 9.891 -6.037 -18.123 1.00 91.75 253 THR A N 1
ATOM 1928 C CA . THR A 1 253 ? 10.820 -5.730 -19.226 1.00 91.75 253 THR A CA 1
ATOM 1929 C C . THR A 1 253 ? 11.430 -4.326 -19.120 1.00 91.75 253 THR A C 1
ATOM 1931 O O . THR A 1 253 ? 12.608 -4.153 -19.433 1.00 91.75 253 THR A O 1
ATOM 1934 N N . ASP A 1 254 ? 10.665 -3.326 -18.681 1.00 91.25 254 ASP A N 1
ATOM 1935 C CA . ASP A 1 254 ? 11.160 -1.951 -18.532 1.00 91.25 254 ASP A CA 1
ATOM 1936 C C . ASP A 1 254 ? 12.066 -1.824 -17.307 1.00 91.25 254 ASP A C 1
ATOM 1938 O O . ASP A 1 254 ? 13.134 -1.225 -17.392 1.00 91.25 254 ASP A O 1
ATOM 1942 N N . LEU A 1 255 ? 11.705 -2.486 -16.205 1.00 91.50 255 LEU A N 1
ATOM 1943 C CA . LEU A 1 255 ? 12.548 -2.619 -15.016 1.00 91.50 255 LEU A CA 1
ATOM 1944 C C . LEU A 1 255 ? 13.869 -3.324 -15.337 1.00 91.50 255 LEU A C 1
ATOM 1946 O O . LEU A 1 255 ? 14.927 -2.857 -14.925 1.00 91.50 255 LEU A O 1
ATOM 1950 N N . HIS A 1 256 ? 13.833 -4.405 -16.121 1.00 90.12 256 HIS A N 1
ATOM 1951 C CA . HIS A 1 256 ? 15.043 -5.107 -16.547 1.00 90.12 256 HIS A CA 1
ATOM 1952 C C . HIS A 1 256 ? 15.964 -4.184 -17.352 1.00 90.12 256 HIS A C 1
ATOM 1954 O O . HIS A 1 256 ? 17.155 -4.104 -17.065 1.00 90.12 256 HIS A O 1
ATOM 1960 N N . LYS A 1 257 ? 15.423 -3.422 -18.312 1.00 86.94 257 LYS A N 1
ATOM 1961 C CA . LYS A 1 257 ? 16.207 -2.420 -19.053 1.00 86.94 257 LYS A CA 1
ATOM 1962 C C . LYS A 1 257 ? 16.771 -1.347 -18.121 1.00 86.94 257 LYS A C 1
ATOM 1964 O O . LYS A 1 257 ? 17.950 -1.026 -18.232 1.00 86.94 257 LYS A O 1
ATOM 1969 N N . ALA A 1 258 ? 15.969 -0.815 -17.202 1.00 86.31 258 ALA A N 1
ATOM 1970 C CA . ALA A 1 258 ? 16.405 0.225 -16.276 1.00 86.31 258 ALA A CA 1
ATOM 1971 C C . ALA A 1 258 ? 17.581 -0.251 -15.405 1.00 86.31 258 ALA A C 1
ATOM 1973 O O . ALA A 1 258 ? 18.593 0.434 -15.300 1.00 86.31 258 ALA A O 1
ATOM 1974 N N . LEU A 1 259 ? 17.478 -1.462 -14.851 1.00 85.00 259 LEU A N 1
ATOM 1975 C CA . LEU A 1 259 ? 18.433 -2.004 -13.884 1.00 85.00 259 LEU A CA 1
ATOM 1976 C C . LEU A 1 259 ? 19.689 -2.617 -14.534 1.00 85.00 259 LEU A C 1
ATOM 1978 O O . LEU A 1 259 ? 20.792 -2.456 -14.010 1.00 85.00 259 LEU A O 1
ATOM 1982 N N . HIS A 1 260 ? 19.551 -3.294 -15.681 1.00 76.00 260 HIS A N 1
ATOM 1983 C CA . HIS A 1 260 ? 20.671 -3.950 -16.378 1.00 76.00 260 HIS A CA 1
ATOM 1984 C C . HIS A 1 260 ? 21.371 -3.069 -17.410 1.00 76.00 260 HIS A C 1
ATOM 1986 O O . HIS A 1 260 ? 22.401 -3.465 -17.949 1.00 76.00 260 HIS A O 1
ATOM 1992 N N . SER A 1 261 ? 20.860 -1.874 -17.706 1.00 61.56 261 SER A N 1
ATOM 1993 C CA . SER A 1 261 ? 21.524 -0.973 -18.653 1.00 61.56 261 SER A CA 1
ATOM 1994 C C . SER A 1 261 ? 22.701 -0.180 -18.059 1.00 61.56 261 SER A C 1
ATOM 1996 O O . SER A 1 261 ? 23.177 0.768 -18.701 1.00 61.56 261 SER A O 1
ATOM 1998 N N . SER A 1 262 ? 23.185 -0.588 -16.878 1.00 51.22 262 SER A N 1
ATOM 1999 C CA . SER A 1 262 ? 24.452 -0.159 -16.285 1.00 51.22 262 SER A CA 1
ATOM 2000 C C . SER A 1 262 ? 25.626 -0.603 -17.172 1.00 51.22 262 SER A C 1
ATOM 2002 O O . SER A 1 262 ? 25.635 -1.689 -17.748 1.00 51.22 262 SER A O 1
ATOM 2004 N N . SER A 1 263 ? 26.579 0.308 -17.380 1.00 39.25 263 SER A N 1
ATOM 2005 C CA . SER A 1 263 ? 27.604 0.207 -18.427 1.00 39.25 263 SER A CA 1
ATOM 2006 C C . SER A 1 263 ? 28.398 -1.114 -18.376 1.00 39.25 263 SER A C 1
ATOM 2008 O O . SER A 1 263 ? 28.864 -1.490 -17.292 1.00 39.25 263 SER A O 1
ATOM 2010 N N . PRO A 1 264 ? 28.638 -1.792 -19.521 1.00 34.88 264 PRO A N 1
ATOM 2011 C CA . PRO A 1 264 ? 29.542 -2.933 -19.571 1.00 34.88 264 PRO A CA 1
ATOM 2012 C C . PRO A 1 264 ? 30.954 -2.465 -19.191 1.00 34.88 264 PRO A C 1
ATOM 2014 O O . PRO A 1 264 ? 31.600 -1.744 -19.947 1.00 34.88 264 PRO A O 1
ATOM 2017 N N . GLY A 1 265 ? 31.417 -2.841 -17.995 1.00 39.22 265 GLY A N 1
ATOM 2018 C CA . GLY A 1 265 ? 32.733 -2.463 -17.460 1.00 39.22 265 GLY A CA 1
ATOM 2019 C C . GLY A 1 265 ? 32.714 -1.729 -16.113 1.00 39.22 265 GLY A C 1
ATOM 2020 O O . GLY A 1 265 ? 33.779 -1.495 -15.544 1.00 39.22 265 GLY A O 1
ATOM 2021 N N . SER A 1 266 ? 31.541 -1.395 -15.563 1.00 44.16 266 SER A N 1
ATOM 2022 C CA . SER A 1 266 ? 31.423 -0.934 -14.172 1.00 44.16 266 SER A CA 1
ATOM 2023 C C . SER A 1 266 ? 31.475 -2.129 -13.212 1.00 44.16 266 SER A C 1
ATOM 2025 O O . SER A 1 266 ? 30.575 -2.962 -13.201 1.00 44.16 266 SER A O 1
ATOM 2027 N N . ASN A 1 267 ? 32.500 -2.207 -12.358 1.00 38.72 267 ASN A N 1
ATOM 2028 C CA . ASN A 1 267 ? 32.576 -3.192 -11.264 1.00 38.72 267 ASN A CA 1
ATOM 2029 C C . ASN A 1 267 ? 31.594 -2.900 -10.106 1.00 38.72 267 ASN A C 1
ATOM 2031 O O . ASN A 1 267 ? 31.644 -3.568 -9.071 1.00 38.72 267 ASN A O 1
ATOM 2035 N N . ARG A 1 268 ? 30.707 -1.907 -10.243 1.00 46.94 268 ARG A N 1
ATOM 2036 C CA . ARG A 1 268 ? 29.635 -1.637 -9.285 1.00 46.94 268 ARG A CA 1
ATOM 2037 C C . ARG A 1 268 ? 28.329 -2.216 -9.816 1.00 46.94 268 ARG A C 1
ATOM 2039 O O . ARG A 1 268 ? 27.745 -1.697 -10.759 1.00 46.94 268 ARG A O 1
ATOM 2046 N N . LYS A 1 269 ? 27.864 -3.297 -9.185 1.00 53.47 269 LYS A N 1
ATOM 2047 C CA . LYS A 1 269 ? 26.448 -3.671 -9.231 1.00 53.47 269 LYS A CA 1
ATOM 2048 C C . LYS A 1 269 ? 25.676 -2.565 -8.510 1.00 53.47 269 LYS A C 1
ATOM 2050 O O . LYS A 1 269 ? 25.656 -2.547 -7.284 1.00 53.47 269 LYS A O 1
ATOM 2055 N N . ASP A 1 270 ? 25.114 -1.622 -9.259 1.00 62.09 270 ASP A N 1
ATOM 2056 C CA . ASP A 1 270 ? 24.393 -0.488 -8.667 1.00 62.09 270 ASP A CA 1
ATOM 2057 C C . ASP A 1 270 ? 23.031 -0.918 -8.083 1.00 62.09 270 ASP A C 1
ATOM 2059 O O . ASP A 1 270 ? 22.514 -0.290 -7.160 1.00 62.09 270 ASP A O 1
ATOM 2063 N N . ALA A 1 271 ? 22.465 -2.031 -8.560 1.00 71.06 271 ALA A N 1
ATOM 2064 C CA . ALA A 1 271 ? 21.223 -2.608 -8.050 1.00 71.06 271 ALA A CA 1
ATOM 2065 C C . ALA A 1 271 ? 21.470 -3.826 -7.130 1.00 71.06 271 ALA A C 1
ATOM 2067 O O . ALA A 1 271 ? 22.399 -4.608 -7.380 1.00 71.06 271 ALA A O 1
ATOM 2068 N N . PRO A 1 272 ? 20.622 -4.050 -6.104 1.00 77.69 272 PRO A N 1
ATOM 2069 C CA . PRO A 1 272 ? 20.672 -5.256 -5.279 1.00 77.69 272 PRO A CA 1
ATOM 2070 C C . PRO A 1 272 ? 20.546 -6.527 -6.132 1.00 77.69 272 PRO A C 1
ATOM 2072 O O . PRO A 1 272 ? 19.634 -6.647 -6.946 1.00 77.69 272 PRO A O 1
ATOM 2075 N N . THR A 1 273 ? 21.428 -7.514 -5.927 1.00 79.94 273 THR A N 1
ATOM 2076 C CA . THR A 1 273 ? 21.427 -8.758 -6.737 1.00 79.94 273 THR A CA 1
ATOM 2077 C C . THR A 1 273 ? 20.082 -9.489 -6.648 1.00 79.94 273 THR A C 1
ATOM 2079 O O . THR A 1 273 ? 19.570 -9.958 -7.658 1.00 79.94 273 THR A O 1
ATOM 2082 N N . ARG A 1 274 ? 19.460 -9.494 -5.461 1.00 81.50 274 ARG A N 1
ATOM 2083 C CA . ARG A 1 274 ? 18.141 -10.098 -5.238 1.00 81.50 274 ARG A CA 1
ATOM 2084 C C . ARG A 1 274 ? 17.045 -9.444 -6.082 1.00 81.50 274 ARG A C 1
ATOM 2086 O O . ARG A 1 274 ? 16.179 -10.146 -6.591 1.00 81.50 274 ARG A O 1
ATOM 2093 N N . LEU A 1 275 ? 17.078 -8.119 -6.241 1.00 89.12 275 LEU A N 1
ATOM 2094 C CA . LEU A 1 275 ? 16.129 -7.407 -7.097 1.00 89.12 275 LEU A CA 1
ATOM 2095 C C . LEU A 1 275 ? 16.287 -7.851 -8.557 1.00 89.12 275 LEU A C 1
ATOM 2097 O O . LEU A 1 275 ? 15.291 -8.164 -9.201 1.00 89.12 275 LEU A O 1
ATOM 2101 N N . LEU A 1 276 ? 17.525 -7.938 -9.055 1.00 88.25 276 LEU A N 1
ATOM 2102 C CA . LEU A 1 276 ? 17.800 -8.372 -10.429 1.00 88.25 276 LEU A CA 1
ATOM 2103 C C . LEU A 1 276 ? 17.258 -9.782 -10.703 1.00 88.25 276 LEU A C 1
ATOM 2105 O O . LEU A 1 276 ? 16.564 -9.977 -11.692 1.00 88.25 276 LEU A O 1
ATOM 2109 N N . GLU A 1 277 ? 17.481 -10.736 -9.793 1.00 87.81 277 GLU A N 1
ATOM 2110 C CA . GLU A 1 277 ? 16.991 -12.118 -9.935 1.00 87.81 277 GLU A CA 1
ATOM 2111 C C . GLU A 1 277 ? 15.465 -12.197 -10.090 1.00 87.81 277 GLU A C 1
ATOM 2113 O O . GLU A 1 277 ? 14.954 -12.964 -10.914 1.00 87.81 277 GLU A O 1
ATOM 2118 N N . TRP A 1 278 ? 14.725 -11.393 -9.321 1.00 91.56 278 TRP A N 1
ATOM 2119 C CA . TRP A 1 278 ? 13.270 -11.333 -9.429 1.00 91.56 278 TRP A CA 1
ATOM 2120 C C . TRP A 1 278 ? 12.796 -10.683 -10.727 1.00 91.56 278 TRP A C 1
ATOM 2122 O O . TRP A 1 278 ? 11.835 -11.155 -11.340 1.00 91.56 278 TRP A O 1
ATOM 2132 N N . ILE A 1 279 ? 13.447 -9.597 -11.144 1.00 92.88 279 ILE A N 1
ATOM 2133 C CA . ILE A 1 279 ? 13.114 -8.910 -12.392 1.00 92.88 279 ILE A CA 1
ATOM 2134 C C . ILE A 1 279 ? 13.401 -9.820 -13.588 1.00 92.88 279 ILE A C 1
ATOM 2136 O O . ILE A 1 279 ? 12.564 -9.929 -14.487 1.00 92.88 279 ILE A O 1
ATOM 2140 N N . ASP A 1 280 ? 14.509 -10.556 -13.552 1.00 90.44 280 ASP A N 1
ATOM 2141 C CA . ASP A 1 280 ? 14.869 -11.541 -14.564 1.00 90.44 280 ASP A CA 1
ATOM 2142 C C . ASP A 1 280 ? 13.833 -12.668 -14.656 1.00 90.44 280 ASP A C 1
ATOM 2144 O O . ASP A 1 280 ? 13.334 -12.981 -15.743 1.00 90.44 280 ASP A O 1
ATOM 2148 N N . ALA A 1 281 ? 13.417 -13.211 -13.508 1.00 91.94 281 ALA A N 1
ATOM 2149 C CA . ALA A 1 281 ? 12.324 -14.176 -13.430 1.00 91.94 281 ALA A CA 1
ATOM 2150 C C . ALA A 1 281 ? 11.014 -13.612 -14.016 1.00 91.94 281 ALA A C 1
ATOM 2152 O O . ALA A 1 281 ? 10.306 -14.308 -14.750 1.00 91.94 281 ALA A O 1
ATOM 2153 N N . GLY A 1 282 ? 10.709 -12.338 -13.750 1.00 92.69 282 GLY A N 1
ATOM 2154 C CA . GLY A 1 282 ? 9.560 -11.631 -14.314 1.00 92.69 282 GLY A CA 1
ATOM 2155 C C . GLY A 1 282 ? 9.615 -11.520 -15.841 1.00 92.69 282 GLY A C 1
ATOM 2156 O O . GLY A 1 282 ? 8.620 -11.798 -16.513 1.00 92.69 282 GLY A O 1
ATOM 2157 N N . VAL A 1 283 ? 10.778 -11.195 -16.413 1.00 93.31 283 VAL A N 1
ATOM 2158 C CA . VAL A 1 283 ? 10.988 -11.152 -17.872 1.00 93.31 283 VAL A CA 1
ATOM 2159 C C . VAL A 1 283 ? 10.832 -12.536 -18.499 1.00 93.31 283 VAL A C 1
ATOM 2161 O O . VAL A 1 283 ? 10.188 -12.672 -19.544 1.00 93.31 283 VAL A O 1
ATOM 2164 N N . VAL A 1 284 ? 11.384 -13.578 -17.870 1.00 92.69 284 VAL A N 1
ATOM 2165 C CA . VAL A 1 284 ? 11.200 -14.964 -18.325 1.00 92.69 284 VAL A CA 1
ATOM 2166 C C . VAL A 1 284 ? 9.723 -15.345 -18.294 1.00 92.69 284 VAL A C 1
ATOM 2168 O O . VAL A 1 284 ? 9.224 -15.913 -19.265 1.00 92.69 284 VAL A O 1
ATOM 2171 N N . TYR A 1 285 ? 9.007 -15.001 -17.224 1.00 92.12 285 TYR A N 1
ATOM 2172 C CA . TYR A 1 285 ? 7.577 -15.261 -17.10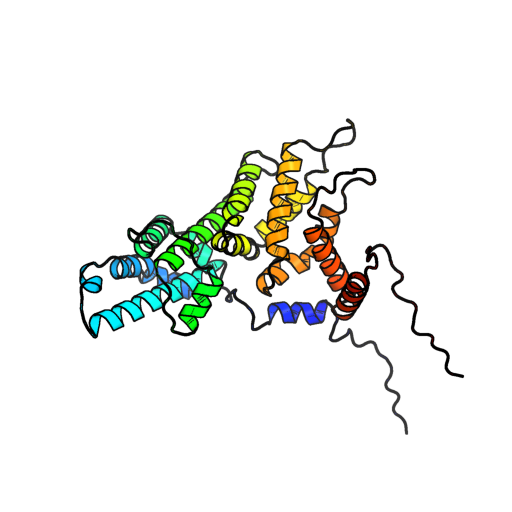7 1.00 92.12 285 TYR A CA 1
ATOM 2173 C C . TYR A 1 285 ? 6.763 -14.530 -18.183 1.00 92.12 285 TYR A C 1
ATOM 2175 O O . TYR A 1 285 ? 5.907 -15.150 -18.812 1.00 92.12 285 TYR A O 1
ATOM 2183 N N . GLN A 1 286 ? 7.061 -13.256 -18.464 1.00 91.06 286 GLN A N 1
ATOM 2184 C CA . GLN A 1 286 ? 6.405 -12.498 -19.537 1.00 91.06 286 GLN A CA 1
ATOM 2185 C C . GLN A 1 286 ? 6.604 -13.147 -20.917 1.00 91.06 286 GLN A C 1
ATOM 2187 O O . GLN A 1 286 ? 5.656 -13.229 -21.697 1.00 91.06 286 GLN A O 1
ATOM 2192 N N . LYS A 1 287 ? 7.820 -13.623 -21.219 1.00 89.94 287 LYS A N 1
ATOM 2193 C CA . LYS A 1 287 ? 8.166 -14.209 -22.527 1.00 89.94 287 LYS A CA 1
ATOM 2194 C C . LYS A 1 287 ? 7.673 -15.647 -22.693 1.00 89.94 287 LYS A C 1
ATOM 2196 O O . LYS A 1 287 ? 7.135 -16.000 -23.737 1.00 89.94 287 LYS A O 1
ATOM 2201 N N . ASN A 1 288 ? 7.865 -16.472 -21.666 1.00 88.62 288 ASN A N 1
ATOM 2202 C CA . ASN A 1 288 ? 7.768 -17.931 -21.756 1.00 88.62 288 ASN A CA 1
ATOM 2203 C C . ASN A 1 288 ? 6.661 -18.527 -20.861 1.00 88.62 288 ASN A C 1
ATOM 2205 O O . ASN A 1 288 ? 6.516 -19.750 -20.781 1.00 88.62 288 ASN A O 1
ATOM 2209 N N . GLY A 1 289 ? 5.881 -17.686 -20.175 1.00 88.69 289 GLY A N 1
ATOM 2210 C CA . GLY A 1 289 ? 4.815 -18.114 -19.273 1.00 88.69 289 GLY A CA 1
ATOM 2211 C C . GLY A 1 289 ? 5.318 -18.887 -18.050 1.00 88.69 289 GLY A C 1
ATOM 2212 O O . GLY A 1 289 ? 6.504 -18.883 -17.710 1.00 88.69 289 GLY A O 1
ATOM 2213 N N . ALA A 1 290 ? 4.401 -19.584 -17.376 1.00 88.44 290 ALA A N 1
ATOM 2214 C CA . ALA A 1 290 ? 4.702 -20.310 -16.140 1.00 88.44 290 ALA A CA 1
ATOM 2215 C C . ALA A 1 290 ? 5.698 -21.466 -16.353 1.00 88.44 290 ALA A C 1
ATOM 2217 O O . ALA A 1 290 ? 6.537 -21.724 -15.494 1.00 88.44 290 ALA A O 1
ATOM 2218 N N . ILE A 1 291 ? 5.651 -22.131 -17.515 1.00 87.31 291 ILE A N 1
ATOM 2219 C CA . ILE A 1 291 ? 6.591 -23.212 -17.856 1.00 87.31 291 ILE A CA 1
ATOM 2220 C C . ILE A 1 291 ? 8.019 -22.668 -17.945 1.00 87.31 291 ILE A C 1
ATOM 2222 O O . ILE A 1 291 ? 8.943 -23.269 -17.398 1.00 87.31 291 ILE A O 1
ATOM 2226 N N . GLY A 1 292 ? 8.207 -21.528 -18.614 1.00 88.62 292 GLY A N 1
ATOM 2227 C CA . GLY A 1 292 ? 9.515 -20.888 -18.707 1.00 88.62 292 GLY A CA 1
ATOM 2228 C C . GLY A 1 292 ? 10.066 -20.489 -17.344 1.00 88.62 292 GLY A C 1
ATOM 2229 O O . GLY A 1 292 ? 11.235 -20.741 -17.068 1.00 88.62 292 GLY A O 1
ATOM 2230 N N . LEU A 1 293 ? 9.210 -19.944 -16.476 1.00 91.19 293 LEU A N 1
ATOM 2231 C CA . LEU A 1 293 ? 9.588 -19.586 -15.110 1.00 91.19 293 LEU A CA 1
ATOM 2232 C C . LEU A 1 293 ? 10.037 -20.810 -14.292 1.00 91.19 293 LEU A C 1
ATOM 2234 O O . LEU A 1 293 ? 11.058 -20.747 -13.615 1.00 91.19 293 LEU A O 1
ATOM 2238 N N . LEU A 1 294 ? 9.325 -21.940 -14.387 1.00 90.56 294 LEU A N 1
ATOM 2239 C CA . LEU A 1 294 ? 9.712 -23.181 -13.702 1.00 90.56 294 LEU A CA 1
ATOM 2240 C C . LEU A 1 294 ? 11.059 -23.721 -14.194 1.00 90.56 294 LEU A C 1
ATOM 2242 O O . LEU A 1 294 ? 11.876 -24.161 -13.389 1.00 90.56 294 LEU A O 1
ATOM 2246 N N . ARG A 1 295 ? 11.313 -23.663 -15.507 1.00 89.75 295 ARG A N 1
ATOM 2247 C CA . ARG A 1 295 ? 12.608 -24.060 -16.085 1.00 89.75 295 ARG A CA 1
ATOM 2248 C C . ARG A 1 295 ? 13.736 -23.157 -15.595 1.00 89.75 295 ARG A C 1
ATOM 2250 O O . ARG A 1 295 ? 14.778 -23.661 -15.195 1.00 89.75 295 ARG A O 1
ATOM 2257 N N . TYR A 1 296 ? 13.507 -21.847 -15.580 1.00 89.12 296 TYR A N 1
ATOM 2258 C CA . TYR A 1 296 ? 14.455 -20.872 -15.044 1.00 89.12 296 TYR A CA 1
ATOM 2259 C C . TYR A 1 296 ? 14.777 -21.141 -13.569 1.00 89.12 296 TYR A C 1
ATOM 2261 O O . TYR A 1 296 ? 15.945 -21.239 -13.200 1.00 89.12 296 TYR A O 1
ATOM 2269 N N . ALA A 1 297 ? 13.754 -21.375 -12.743 1.00 88.69 297 ALA A N 1
ATOM 2270 C CA . ALA A 1 297 ? 13.937 -21.729 -11.338 1.00 88.69 297 ALA A CA 1
ATOM 2271 C C . ALA A 1 297 ? 14.717 -23.046 -11.156 1.00 88.69 297 ALA A C 1
ATOM 2273 O O . ALA A 1 297 ? 15.557 -23.134 -10.266 1.00 88.69 297 ALA A O 1
ATOM 2274 N N . ALA A 1 298 ? 14.487 -24.053 -12.008 1.00 88.56 298 ALA A N 1
ATOM 2275 C CA . ALA A 1 298 ? 15.233 -25.312 -11.969 1.00 88.56 298 ALA A CA 1
ATOM 2276 C C . ALA A 1 298 ? 16.726 -25.122 -12.296 1.00 88.56 298 ALA A C 1
ATOM 2278 O O . ALA A 1 298 ? 17.573 -25.726 -11.638 1.00 88.56 298 ALA A O 1
ATOM 2279 N N . VAL A 1 299 ? 17.056 -24.256 -13.263 1.00 87.75 299 VAL A N 1
ATOM 2280 C CA . VAL A 1 299 ? 18.451 -23.901 -13.582 1.00 87.75 299 VAL A CA 1
ATOM 2281 C C . VAL A 1 299 ? 19.117 -23.226 -12.384 1.00 87.75 299 VAL A C 1
ATOM 2283 O O . VAL A 1 299 ? 20.177 -23.684 -11.955 1.00 87.75 299 VAL A O 1
ATOM 2286 N N . LEU A 1 300 ? 18.468 -22.223 -11.783 1.00 85.56 300 LEU A N 1
ATOM 2287 C CA . LEU A 1 300 ? 18.989 -21.554 -10.586 1.00 85.56 300 LEU A CA 1
ATOM 2288 C C . LEU A 1 300 ? 19.178 -22.530 -9.413 1.00 85.56 300 LEU A C 1
ATOM 2290 O O . LEU A 1 300 ? 20.226 -22.531 -8.772 1.00 85.56 300 LEU A O 1
ATOM 2294 N N . ALA A 1 301 ? 18.207 -23.415 -9.166 1.00 86.12 301 ALA A N 1
ATOM 2295 C CA . ALA A 1 301 ? 18.286 -24.422 -8.105 1.00 86.12 301 ALA A CA 1
ATOM 2296 C C . ALA A 1 301 ? 19.421 -25.442 -8.323 1.00 86.12 301 ALA A C 1
ATOM 2298 O O . ALA A 1 301 ? 19.944 -25.994 -7.357 1.00 86.12 301 ALA A O 1
ATOM 2299 N N . SER A 1 302 ? 19.823 -25.678 -9.576 1.00 86.19 302 SER A N 1
ATOM 2300 C CA . SER A 1 302 ? 20.963 -26.534 -9.931 1.00 86.19 302 SER A CA 1
ATOM 2301 C C . SER A 1 302 ? 22.333 -25.847 -9.810 1.00 86.19 302 SER A C 1
ATOM 2303 O O . SER A 1 302 ? 23.357 -26.491 -10.030 1.00 86.19 302 SER A O 1
ATOM 2305 N N . GLY A 1 303 ? 22.367 -24.555 -9.457 1.00 78.50 303 GLY A N 1
ATOM 2306 C CA . GLY A 1 303 ? 23.588 -23.744 -9.412 1.00 78.50 303 GLY A CA 1
ATOM 2307 C C . GLY A 1 303 ? 24.070 -23.265 -10.785 1.00 78.50 303 GLY A C 1
ATOM 2308 O O . GLY A 1 303 ? 25.209 -22.818 -10.907 1.00 78.50 303 GLY A O 1
ATOM 2309 N N . GLY A 1 304 ? 23.231 -23.379 -11.820 1.00 73.19 304 GLY A N 1
ATOM 2310 C CA . GLY A 1 304 ? 23.523 -22.875 -13.158 1.00 73.19 304 GLY A CA 1
ATOM 2311 C C . GLY A 1 304 ? 23.301 -21.366 -13.265 1.00 73.19 304 GLY A C 1
ATOM 2312 O O . GLY A 1 304 ? 22.404 -20.813 -12.630 1.00 73.19 304 GLY A O 1
ATOM 2313 N N . ASP A 1 305 ? 24.100 -20.706 -14.102 1.00 68.00 305 ASP A N 1
ATOM 2314 C CA . ASP A 1 305 ? 23.924 -19.291 -14.418 1.00 68.00 305 ASP A CA 1
ATOM 2315 C C . ASP A 1 305 ? 22.797 -19.121 -15.447 1.00 68.00 305 ASP A C 1
ATOM 2317 O O . ASP A 1 305 ? 22.906 -19.541 -16.603 1.00 68.00 305 ASP A O 1
ATOM 2321 N N . ALA A 1 306 ? 21.681 -18.546 -15.007 1.00 62.62 306 ALA A N 1
ATOM 2322 C CA . ALA A 1 306 ? 20.487 -18.358 -15.816 1.00 62.62 306 ALA A CA 1
ATOM 2323 C C . ALA A 1 306 ? 20.469 -16.969 -16.477 1.00 62.62 306 ALA A C 1
ATOM 2325 O O . ALA A 1 306 ? 19.468 -16.262 -16.439 1.00 62.62 306 ALA A O 1
ATOM 2326 N N . HIS A 1 307 ? 21.567 -16.539 -17.099 1.00 59.72 307 HIS A N 1
ATOM 2327 C CA . HIS A 1 307 ? 21.549 -15.284 -17.844 1.00 59.72 307 HIS A CA 1
ATOM 2328 C C . HIS A 1 307 ? 20.559 -15.342 -19.030 1.00 59.72 307 HIS A C 1
ATOM 2330 O O . HIS A 1 307 ? 20.622 -16.221 -19.900 1.00 59.72 307 HIS A O 1
ATOM 2336 N N . ILE A 1 308 ? 19.649 -14.354 -19.074 1.00 54.03 308 ILE A N 1
ATOM 2337 C CA . ILE A 1 308 ? 18.571 -14.157 -20.073 1.00 54.03 308 ILE A CA 1
ATOM 2338 C C . ILE A 1 308 ? 19.088 -14.111 -21.522 1.00 54.03 308 ILE A C 1
ATOM 2340 O O . ILE A 1 308 ? 18.325 -14.283 -22.474 1.00 54.03 308 ILE A O 1
ATOM 2344 N N . THR A 1 309 ? 20.393 -13.930 -21.713 1.00 44.09 309 THR A N 1
ATOM 2345 C CA . THR A 1 309 ? 21.079 -13.974 -23.009 1.00 44.09 309 THR A CA 1
ATOM 2346 C C . THR A 1 309 ? 21.086 -15.360 -23.659 1.00 44.09 309 THR A C 1
ATOM 2348 O O . THR A 1 309 ? 21.393 -15.471 -24.846 1.00 44.09 309 THR A O 1
ATOM 2351 N N . SER A 1 310 ? 20.699 -16.420 -22.944 1.00 38.41 310 SER A N 1
ATOM 2352 C CA . SER A 1 310 ? 20.522 -17.749 -23.529 1.00 38.41 310 SER A CA 1
ATOM 2353 C C . SER A 1 310 ? 19.168 -17.869 -24.242 1.00 38.41 310 SER A C 1
ATOM 2355 O O . SER A 1 310 ? 18.202 -18.467 -23.776 1.00 38.41 310 SER A O 1
ATOM 2357 N N . THR A 1 311 ? 19.144 -17.390 -25.481 1.00 38.62 311 THR A N 1
ATOM 2358 C CA . THR A 1 311 ? 18.162 -17.751 -26.521 1.00 38.62 311 THR A CA 1
ATOM 2359 C C . THR A 1 311 ? 18.099 -19.265 -26.828 1.00 38.62 311 THR A C 1
ATOM 2361 O O . THR A 1 311 ? 17.354 -19.672 -27.710 1.00 38.62 311 THR A O 1
ATOM 2364 N N . ASN A 1 312 ? 18.797 -20.119 -26.066 1.00 36.59 312 ASN A N 1
ATOM 2365 C CA . ASN A 1 312 ? 18.983 -21.549 -26.315 1.00 36.59 312 ASN A CA 1
ATOM 2366 C C . ASN A 1 312 ? 18.642 -22.443 -25.103 1.00 36.59 312 ASN A C 1
ATOM 2368 O O . ASN A 1 312 ? 19.380 -23.371 -24.790 1.00 36.59 312 ASN A O 1
ATOM 2372 N N . THR A 1 313 ? 17.503 -22.240 -24.435 1.00 36.97 313 THR A N 1
ATOM 2373 C CA . THR A 1 313 ? 16.879 -23.339 -23.650 1.00 36.97 313 THR A CA 1
ATOM 2374 C C . THR A 1 313 ? 15.901 -24.177 -24.488 1.00 36.97 313 THR A C 1
ATOM 2376 O O . THR A 1 313 ? 15.067 -24.913 -23.962 1.00 36.97 313 THR A O 1
ATOM 2379 N N . LEU A 1 314 ? 16.039 -24.103 -25.816 1.00 38.81 314 LEU A N 1
ATOM 2380 C CA . LEU A 1 314 ? 15.588 -25.112 -26.766 1.00 38.81 314 LEU A CA 1
ATOM 2381 C C . LEU A 1 314 ? 16.814 -25.936 -27.178 1.00 38.81 314 LEU A C 1
ATOM 2383 O O . LEU A 1 314 ? 17.600 -25.445 -27.970 1.00 38.81 314 LEU A O 1
ATOM 2387 N N . VAL A 1 315 ? 16.996 -27.127 -26.601 1.00 36.56 315 VAL A N 1
ATOM 2388 C CA . VAL A 1 315 ? 17.497 -28.374 -27.228 1.00 36.56 315 VAL A CA 1
ATOM 2389 C C . VAL A 1 315 ? 17.642 -29.400 -26.100 1.00 36.56 315 VAL A C 1
ATOM 2391 O O . VAL A 1 315 ? 18.625 -29.410 -25.369 1.00 36.56 315 VAL A O 1
ATOM 2394 N N . SER A 1 316 ? 16.612 -30.230 -25.935 1.00 32.66 316 SER A N 1
ATOM 2395 C CA . SER A 1 316 ? 16.684 -31.591 -25.382 1.00 32.66 316 SER A CA 1
ATOM 2396 C C . SER A 1 316 ? 15.300 -32.255 -25.501 1.00 32.66 316 SER A C 1
ATOM 2398 O O . SER A 1 316 ? 14.744 -32.759 -24.531 1.00 32.66 316 SER A O 1
ATOM 2400 N N . GLU A 1 317 ? 14.718 -32.243 -26.700 1.00 33.38 317 GLU A N 1
ATOM 2401 C CA . GLU A 1 317 ? 13.711 -33.235 -27.102 1.00 33.38 317 GLU A CA 1
ATOM 2402 C C . GLU A 1 317 ? 14.159 -33.832 -28.438 1.00 33.38 317 GLU A C 1
ATOM 2404 O O . GLU A 1 317 ? 13.612 -33.570 -29.501 1.00 33.38 317 GLU A O 1
ATOM 2409 N N . SER A 1 318 ? 15.235 -34.608 -28.367 1.00 31.64 318 SER A N 1
ATOM 2410 C CA . SER A 1 318 ? 15.538 -35.660 -29.334 1.00 31.64 318 SER A CA 1
ATOM 2411 C C . SER A 1 318 ? 16.229 -36.789 -28.575 1.00 31.64 318 SER A C 1
ATOM 2413 O O . SER A 1 318 ? 17.449 -36.933 -28.601 1.00 31.64 318 SER A O 1
ATOM 2415 N N . MET A 1 319 ? 15.441 -37.557 -27.822 1.00 29.73 319 MET A N 1
ATOM 2416 C CA . MET A 1 319 ? 15.797 -38.955 -27.610 1.00 29.73 319 MET A CA 1
ATOM 2417 C C . MET A 1 319 ? 15.181 -39.720 -28.770 1.00 29.73 319 MET A C 1
ATOM 2419 O O . MET A 1 319 ? 13.984 -40.004 -28.777 1.00 29.73 319 MET A O 1
ATOM 2423 N N . ASP A 1 320 ? 16.022 -39.975 -29.770 1.00 27.52 320 ASP A N 1
ATOM 2424 C CA . ASP A 1 320 ? 15.801 -41.022 -30.753 1.00 27.52 320 ASP A CA 1
ATOM 2425 C C . ASP A 1 320 ? 15.538 -42.330 -30.003 1.00 27.52 320 ASP A C 1
ATOM 2427 O O . ASP A 1 320 ? 16.384 -42.820 -29.251 1.00 27.52 320 ASP A O 1
ATOM 2431 N N . VAL A 1 321 ? 14.349 -42.884 -30.209 1.00 32.31 321 VAL A N 1
ATOM 2432 C CA . VAL A 1 321 ? 14.072 -44.293 -29.956 1.00 32.31 321 VAL A CA 1
ATOM 2433 C C . VAL A 1 321 ? 14.044 -44.951 -31.329 1.00 32.31 321 VAL A C 1
ATOM 2435 O O . VAL A 1 321 ? 13.115 -44.727 -32.107 1.00 32.31 321 VAL A O 1
ATOM 2438 N N . VAL A 1 322 ? 15.098 -45.713 -31.621 1.00 32.62 322 VAL A N 1
ATOM 2439 C CA . VAL A 1 322 ? 15.060 -46.821 -32.586 1.00 32.62 322 VAL A CA 1
ATOM 2440 C C . VAL A 1 322 ? 14.566 -48.056 -31.849 1.00 32.62 322 VAL A C 1
ATOM 2442 O O . VAL A 1 322 ? 15.045 -48.276 -30.712 1.00 32.62 322 VAL A O 1
#

Organism: Opuntia streptacantha (NCBI:txid393608)

InterPro domains:
  IPR026736 Protein virilizer [PTHR23185] (1-321)

Foldseek 3Di:
DDDDPPPPDDPDCQALVNVLVVLVVDPLQLADDADDPVVLVVCVVVVVLVVLLCLLQDPVLVPDDDPSVVVSQVSNLV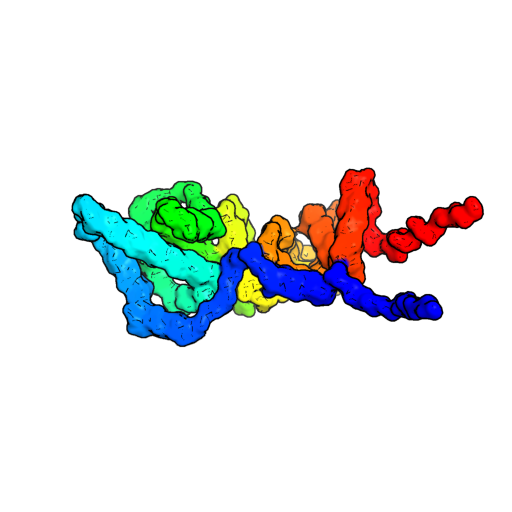SLLVLLNLLRAPNSLVSLLVPVVSLVSLLCSLQDPDPDDQADASVVLNVCSVVVHDDRSNNSSVLSVLLNLLVVLLVQCLPDDQLDPSNLVSLVSLVVLCVGPNNLNSLLCCLNPLSSVVSLLVLLQQQPPDDDPDPDGRDPSSLSSNLSSLSSLLSLLPDPGSSSCSSCLVVLVSSQCSQVVPDDPDPDSSHDPSSNLSSLLSVQCNVPGPVSSVVLVVCVVVVHDSPPPCPPPPDDPDPDDD

Secondary structure (DSSP, 8-state):
------------TTSHHHHHHHHTT-S---SPPPPPHHHHHHHHHTTHHHHHHHHHH-HHHHH--THHHHHHHHHHHHHHHHHHHHHTSHHHHHHHHT-HHHHHHHHHHHHTT-----PPPHHHHHHHHHTT----HHHHHHHHHHHHHHHHHHHHHHHSPTTSHHHHHHHHHHHHHTTSHHHHHHHGGGGG-HHHHHHHHHHHHTTS-S-SSSSS-S-HHHHHHHHHHHHHHHHHHH--SHHHHHHHGGGHHHHHHHHH-S-TT-----S-HHHHHHHHHHHHHHHHHHHHHHHHHHHHHTT----TT-------------